Protein AF-A0A4P5TIH2-F1 (afdb_monomer)

Solvent-accessible surface area (backbone atoms only — not comparable to full-atom values): 11933 Å² total; per-residue (Å²): 134,83,75,85,77,46,71,66,58,54,45,52,51,53,51,51,51,50,52,52,52,59,71,67,47,88,75,79,70,79,48,68,66,58,55,50,50,51,54,52,42,52,53,49,52,52,52,55,53,52,51,54,60,72,66,56,81,7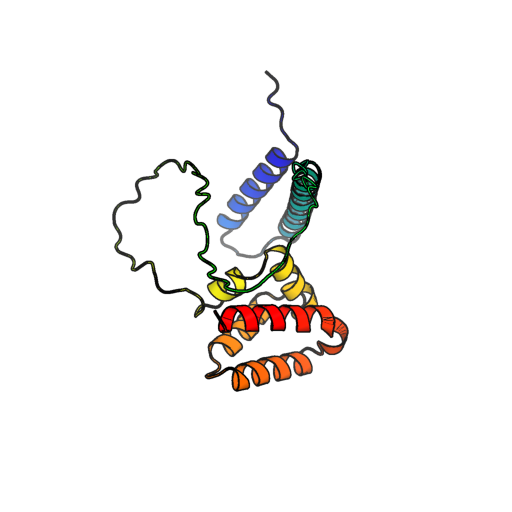3,81,78,79,79,81,78,86,75,90,78,90,82,87,84,83,89,84,89,84,87,78,84,87,78,86,85,83,79,85,74,90,70,85,86,73,93,73,83,86,72,97,65,94,84,84,71,84,53,63,86,37,53,68,41,48,59,63,70,49,58,70,71,54,49,56,47,46,26,42,72,73,41,71,60,33,58,66,60,46,43,52,55,46,40,55,42,63,72,32,93,42,75,67,51,28,48,50,49,50,52,51,49,37,61,76,64,53,32,78,85,46,43,67,63,51,53,48,53,51,52,51,52,54,53,64,76,71,109

Foldseek 3Di:
DPPPCDPLNVLVVVVVVLVVVCVPPPPNPCDVVSVVSVVVSVVVNVVVVVVVVVPDDDPPDDPDDDDDDDDDDDDDDDDDDDDDDDDDDDDDDDDDDDDDDPDDQVLLALCSVLVQDDPVLSQVCCCLLVVVDVVVSSVLSNQLSPQPDPVSSVVSLVVSCVVSVCVVVVVSSVVVVVSSVVSVVD

Mean predicted aligned error: 19.49 Å

Secondary structure (DSSP, 8-state):
------HHHHHHHHHHHHHHHHHH-TT----HHHHHHHHHHHHHHHHHHHHHHHT-----------------------PPPP-------PPP-----------S-GGGSHHHHHTTS-HHHHHHHHHHHSTT-HHHHHHHHHHHHHSSSHHHHHHHHHHHHHHTTGGGGHHHHHHHHHHHHHHHT-

pLDDT: mean 71.43, std 23.4, range [27.0, 97.94]

Structure (mmCIF, N/CA/C/O backbone):
data_AF-A0A4P5TIH2-F1
#
_entry.id   AF-A0A4P5TIH2-F1
#
loop_
_atom_site.group_PDB
_atom_site.id
_atom_site.type_symbol
_atom_site.label_atom_id
_atom_site.label_alt_id
_atom_site.label_comp_id
_atom_site.label_asym_id
_atom_site.label_entity_id
_atom_site.label_seq_id
_atom_site.pdbx_PDB_ins_code
_atom_site.Cartn_x
_atom_site.Cartn_y
_atom_site.Cartn_z
_atom_site.occupancy
_atom_site.B_iso_or_equiv
_atom_site.auth_seq_id
_atom_site.auth_comp_id
_atom_site.auth_asym_id
_atom_site.auth_atom_id
_atom_site.pdbx_PDB_model_num
ATOM 1 N N . MET A 1 1 ? -6.441 1.969 47.467 1.00 38.97 1 MET A N 1
ATOM 2 C CA . MET A 1 1 ? -5.546 2.388 46.371 1.00 38.97 1 MET A CA 1
ATOM 3 C C . MET A 1 1 ? -6.203 1.953 45.080 1.00 38.97 1 MET A C 1
ATOM 5 O O . MET A 1 1 ? -6.048 0.810 44.676 1.00 38.97 1 MET A O 1
ATOM 9 N N . GLU A 1 2 ? -7.030 2.817 44.503 1.00 45.56 2 GLU A N 1
ATOM 10 C CA . GLU A 1 2 ? -7.540 2.612 43.149 1.00 45.56 2 GLU A CA 1
ATOM 11 C C . GLU A 1 2 ? -6.409 3.028 42.213 1.00 45.56 2 GLU A C 1
ATOM 13 O O . GLU A 1 2 ? -6.036 4.197 42.162 1.00 45.56 2 GLU A O 1
ATOM 18 N N . ALA A 1 3 ? -5.758 2.057 41.573 1.00 53.81 3 ALA A N 1
ATOM 19 C CA . ALA A 1 3 ? -4.818 2.366 40.510 1.00 53.81 3 ALA A CA 1
ATOM 20 C C . ALA A 1 3 ? -5.611 3.079 39.410 1.00 53.81 3 ALA A C 1
ATOM 22 O O . ALA A 1 3 ? -6.592 2.516 38.923 1.00 53.81 3 ALA A O 1
ATOM 23 N N . ASN A 1 4 ? -5.211 4.303 39.057 1.00 51.94 4 ASN A N 1
ATOM 24 C CA . ASN A 1 4 ? -5.707 5.011 37.881 1.00 51.94 4 ASN A CA 1
ATOM 25 C C . ASN A 1 4 ? -5.466 4.119 36.657 1.00 51.94 4 ASN A C 1
ATOM 27 O O . ASN A 1 4 ? -4.381 4.118 36.079 1.00 51.94 4 ASN A O 1
ATOM 31 N N . LYS A 1 5 ? -6.457 3.300 36.298 1.00 58.53 5 LYS A N 1
ATOM 32 C CA . LYS A 1 5 ? -6.468 2.560 35.042 1.00 58.53 5 LYS A CA 1
ATOM 33 C C . LYS A 1 5 ? -6.734 3.595 33.966 1.00 58.53 5 LYS A C 1
ATOM 35 O O . LYS A 1 5 ? -7.877 3.986 33.752 1.00 58.53 5 LYS A O 1
ATOM 40 N N . THR A 1 6 ? -5.668 4.108 33.368 1.00 73.00 6 THR A N 1
ATOM 41 C CA . THR A 1 6 ? -5.803 4.997 32.221 1.00 73.00 6 THR A CA 1
ATOM 42 C C . THR A 1 6 ? -6.448 4.207 31.074 1.00 73.00 6 THR A C 1
ATOM 44 O O . THR A 1 6 ? -6.137 3.022 30.913 1.00 73.00 6 THR A O 1
ATOM 47 N N . PRO A 1 7 ? -7.343 4.820 30.279 1.00 75.31 7 PRO A N 1
ATOM 48 C CA . PRO A 1 7 ? -7.970 4.172 29.121 1.00 75.31 7 PRO A CA 1
ATOM 49 C C . PRO A 1 7 ? -6.943 3.504 28.192 1.00 75.31 7 PRO A C 1
ATOM 51 O O . PRO A 1 7 ? -7.148 2.387 27.720 1.00 75.31 7 PRO A O 1
ATOM 54 N N . LEU A 1 8 ? -5.775 4.133 28.040 1.00 72.50 8 LEU A N 1
ATOM 55 C CA . LEU A 1 8 ? -4.619 3.601 27.321 1.00 72.50 8 LEU A CA 1
ATOM 56 C C . LEU A 1 8 ? -4.134 2.247 27.868 1.00 72.50 8 LEU A C 1
ATOM 58 O O . LEU A 1 8 ? -3.914 1.306 27.107 1.00 72.50 8 LEU A O 1
ATOM 62 N N . LEU A 1 9 ? -3.995 2.118 29.190 1.00 76.75 9 LEU A N 1
ATOM 63 C CA . LEU A 1 9 ? -3.540 0.881 29.828 1.00 76.75 9 LEU A CA 1
ATOM 64 C C . LEU A 1 9 ? -4.541 -0.264 29.613 1.00 76.75 9 LEU A C 1
ATOM 66 O O . LEU A 1 9 ? -4.150 -1.423 29.476 1.00 76.75 9 LEU A O 1
ATOM 70 N N . GLU A 1 10 ? -5.835 0.043 29.572 1.00 81.50 10 GLU A N 1
ATOM 71 C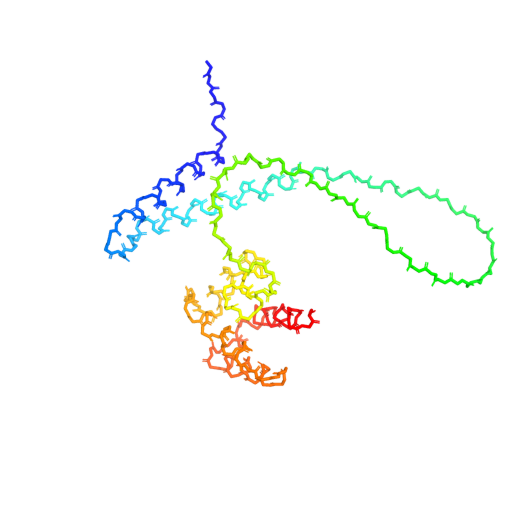 CA . GLU A 1 10 ? -6.878 -0.940 29.282 1.00 81.50 10 GLU A CA 1
ATOM 72 C C . GLU A 1 10 ? -6.819 -1.418 27.825 1.00 81.50 10 GLU A C 1
ATOM 74 O O . GLU A 1 10 ? -6.834 -2.625 27.572 1.00 81.50 10 GLU A O 1
ATOM 79 N N . VAL A 1 11 ? -6.657 -0.494 26.872 1.00 79.81 11 VAL A N 1
ATOM 80 C CA . VAL A 1 11 ? -6.489 -0.821 25.448 1.00 79.81 11 VAL A CA 1
ATOM 81 C C . VAL A 1 11 ? -5.254 -1.702 25.228 1.00 79.81 11 VAL A C 1
ATOM 83 O O . VAL A 1 11 ? -5.346 -2.733 24.558 1.00 79.81 11 VAL A O 1
ATOM 86 N N . LEU A 1 12 ? -4.121 -1.363 25.849 1.00 76.88 12 LEU A N 1
ATOM 87 C CA . LEU A 1 12 ? -2.877 -2.135 25.750 1.00 76.88 12 LEU A CA 1
ATOM 88 C C . LEU A 1 12 ? -3.011 -3.546 26.342 1.00 76.88 12 LEU A C 1
ATOM 90 O O . LEU A 1 12 ? -2.563 -4.517 25.728 1.00 76.88 12 LEU A O 1
ATOM 94 N N . ASN A 1 13 ? -3.675 -3.686 27.492 1.00 82.81 13 ASN A N 1
ATOM 95 C CA . ASN A 1 13 ? -3.926 -4.997 28.098 1.00 82.81 13 ASN A CA 1
ATOM 96 C C . ASN A 1 13 ? -4.827 -5.875 27.218 1.00 82.81 13 ASN A C 1
ATOM 98 O O . ASN A 1 13 ? -4.562 -7.067 27.047 1.00 82.81 13 ASN A O 1
ATOM 102 N N . ASN A 1 14 ? -5.861 -5.288 26.613 1.00 84.00 14 ASN A N 1
ATOM 103 C CA . ASN A 1 14 ? -6.753 -6.010 25.708 1.00 84.00 14 ASN A CA 1
ATOM 104 C C . ASN A 1 14 ? -6.023 -6.472 24.434 1.00 84.00 14 ASN A C 1
ATOM 106 O O . ASN A 1 14 ? -6.207 -7.610 23.999 1.00 84.00 14 ASN A O 1
ATOM 110 N N . LEU A 1 15 ? -5.142 -5.637 23.871 1.00 82.00 15 LEU A N 1
ATOM 111 C CA . LEU A 1 15 ? -4.293 -6.011 22.733 1.00 82.00 15 LEU A CA 1
ATOM 112 C C . LEU A 1 15 ? -3.339 -7.161 23.079 1.00 82.00 15 LEU A C 1
ATOM 114 O O . LEU A 1 15 ? -3.201 -8.104 22.297 1.00 82.00 15 LEU A O 1
ATOM 118 N N . ALA A 1 16 ? -2.723 -7.121 24.262 1.00 76.38 16 ALA A N 1
ATOM 119 C CA . ALA A 1 16 ? -1.834 -8.180 24.732 1.00 76.38 16 ALA A CA 1
ATOM 120 C C . ALA A 1 16 ? -2.569 -9.523 24.902 1.00 76.38 16 ALA A C 1
ATOM 122 O O . ALA A 1 16 ? -2.038 -10.568 24.516 1.00 76.38 16 ALA A O 1
ATOM 123 N N . SER A 1 17 ? -3.807 -9.497 25.411 1.00 81.19 17 SER A N 1
ATOM 124 C CA . SER A 1 17 ? -4.652 -10.694 25.528 1.00 81.19 17 SER A CA 1
ATOM 125 C C . SER A 1 17 ? -4.955 -11.302 24.159 1.00 81.19 17 SER A C 1
ATOM 127 O O . SER A 1 17 ? -4.727 -12.492 23.944 1.00 81.19 17 SER A O 1
ATOM 129 N N . ILE A 1 18 ? -5.385 -10.477 23.197 1.00 78.38 18 ILE A N 1
ATOM 130 C CA . ILE A 1 18 ? -5.683 -10.930 21.830 1.00 78.38 18 ILE A CA 1
ATOM 131 C C . ILE A 1 18 ? -4.429 -11.504 21.162 1.00 78.38 18 ILE A C 1
ATOM 133 O O . ILE A 1 18 ? -4.505 -12.547 20.518 1.00 78.38 18 ILE A O 1
ATOM 137 N N . HIS A 1 19 ? -3.264 -10.874 21.340 1.00 73.38 19 HIS A N 1
ATOM 138 C CA . HIS A 1 19 ? -2.002 -11.388 20.807 1.00 73.38 19 HIS A CA 1
ATOM 139 C C . HIS A 1 19 ? -1.673 -12.782 21.362 1.00 73.38 19 HIS A C 1
ATOM 141 O O . HIS A 1 19 ? -1.263 -13.670 20.610 1.00 73.38 19 HIS A O 1
ATOM 147 N N . HIS A 1 20 ? -1.886 -13.010 22.661 1.00 74.62 20 HIS A N 1
ATOM 148 C CA . HIS A 1 20 ? -1.655 -14.323 23.256 1.00 74.62 20 HIS A CA 1
ATOM 149 C C . HIS A 1 20 ? -2.648 -15.376 22.739 1.00 74.62 20 HIS A C 1
ATOM 151 O O . HIS A 1 20 ? -2.243 -16.504 22.449 1.00 74.62 20 HIS A O 1
ATOM 157 N N . GLU A 1 21 ? -3.920 -15.012 22.583 1.00 74.19 21 GLU A N 1
ATOM 158 C CA . GLU A 1 21 ? -4.948 -15.893 22.022 1.00 74.19 21 GLU A CA 1
ATOM 159 C C . GLU A 1 21 ? -4.646 -16.273 20.566 1.00 74.19 21 GLU A C 1
ATOM 161 O O . GLU A 1 21 ? -4.719 -17.445 20.211 1.00 74.19 21 GLU A O 1
ATOM 166 N N . VAL A 1 22 ? -4.252 -15.307 19.732 1.00 70.44 22 VAL A N 1
ATOM 167 C CA . VAL A 1 22 ? -3.866 -15.548 18.330 1.00 70.44 22 VAL A CA 1
ATOM 168 C C . VAL A 1 22 ? -2.612 -16.419 18.240 1.00 70.44 22 VAL A C 1
ATOM 170 O O . VAL A 1 22 ? -2.527 -17.280 17.370 1.00 70.44 22 VAL A O 1
ATOM 173 N N . ARG A 1 23 ? -1.649 -16.246 19.154 1.00 67.62 23 ARG A N 1
ATOM 174 C CA . ARG A 1 23 ? -0.433 -17.073 19.208 1.00 67.62 23 ARG A CA 1
ATOM 175 C C . ARG A 1 23 ? -0.715 -18.530 19.596 1.00 67.62 23 ARG A C 1
ATOM 177 O O . ARG A 1 23 ? 0.037 -19.410 19.183 1.00 67.62 23 ARG A O 1
ATOM 184 N N . ASN A 1 24 ? -1.752 -18.784 20.396 1.00 68.88 24 ASN A N 1
ATOM 185 C CA . ASN A 1 24 ? -2.104 -20.130 20.861 1.00 68.88 24 ASN A CA 1
ATOM 186 C C . ASN A 1 24 ? -3.055 -20.885 19.918 1.00 68.88 24 ASN A C 1
ATOM 188 O O . ASN A 1 24 ? -3.060 -22.117 19.941 1.00 68.88 24 ASN A O 1
ATOM 192 N N . ASP A 1 25 ? -3.830 -20.189 19.083 1.00 66.94 25 ASP A N 1
ATOM 193 C CA . ASP A 1 25 ? -4.710 -20.823 18.098 1.00 66.94 25 ASP A CA 1
ATOM 194 C C . ASP A 1 25 ? -3.894 -21.365 16.908 1.00 66.94 25 ASP A C 1
ATOM 196 O O . ASP A 1 25 ? -3.585 -20.670 15.941 1.00 66.94 25 ASP A O 1
ATOM 200 N N . GLN A 1 26 ? -3.558 -22.658 16.964 1.00 55.06 26 GLN A N 1
ATOM 201 C CA . GLN A 1 26 ? -2.770 -23.380 15.948 1.00 55.06 26 GLN A CA 1
ATOM 202 C C . GLN A 1 26 ? -3.442 -23.489 14.562 1.00 55.06 26 GLN A C 1
ATOM 204 O O . GLN A 1 26 ? -2.851 -24.043 13.638 1.00 55.06 26 GLN A O 1
ATOM 209 N N . THR A 1 27 ? -4.669 -22.991 14.394 1.00 56.66 27 THR A N 1
ATOM 210 C CA . THR A 1 27 ? -5.477 -23.146 13.173 1.00 56.66 27 THR A CA 1
ATOM 211 C C . THR A 1 27 ? -5.487 -21.925 12.249 1.00 56.66 27 THR A C 1
ATOM 213 O O . THR A 1 27 ? -6.099 -22.008 11.190 1.00 56.66 27 THR A O 1
ATOM 216 N N . GLN A 1 28 ? -4.795 -20.826 12.590 1.00 55.97 28 GLN A N 1
ATOM 217 C CA . GLN A 1 28 ? -4.587 -19.628 11.745 1.00 55.97 28 GLN A CA 1
ATOM 218 C C . GLN A 1 28 ? -5.833 -19.034 11.046 1.00 55.97 28 GLN A C 1
ATOM 220 O O . GLN A 1 28 ? -5.702 -18.187 10.163 1.00 55.97 28 GLN A O 1
ATOM 225 N N . LEU A 1 29 ? -7.054 -19.393 11.447 1.00 57.28 29 LEU A N 1
ATOM 226 C CA . LEU A 1 29 ? -8.246 -18.676 11.016 1.00 57.28 29 LEU A CA 1
ATOM 227 C C . LEU A 1 29 ? -8.469 -17.541 12.016 1.00 57.28 29 LEU A C 1
ATOM 229 O O . LEU A 1 29 ? -9.010 -17.756 13.099 1.00 57.28 29 LEU A O 1
ATOM 233 N N . LEU A 1 30 ? -7.992 -16.340 11.682 1.00 61.09 30 LEU A N 1
ATOM 234 C CA . LEU A 1 30 ? -8.318 -15.128 12.434 1.00 61.09 30 LEU A CA 1
ATOM 235 C C . LEU A 1 30 ? -9.843 -14.974 12.462 1.00 61.09 30 LEU A C 1
ATOM 237 O O . LEU A 1 30 ? -10.459 -14.642 11.450 1.00 61.09 30 LEU A O 1
ATOM 241 N N . ASP A 1 31 ? -10.439 -15.248 13.622 1.00 74.75 31 ASP A N 1
ATOM 242 C CA . ASP A 1 31 ? -11.866 -15.064 13.861 1.00 74.75 31 ASP A CA 1
ATOM 243 C C . ASP A 1 31 ? -12.245 -13.603 13.561 1.00 74.75 31 ASP A C 1
ATOM 245 O O . ASP A 1 31 ? -11.563 -12.665 13.995 1.00 74.75 31 ASP A O 1
ATOM 249 N N . ILE A 1 32 ? -13.317 -13.404 12.793 1.00 70.56 32 ILE A N 1
ATOM 250 C CA . ILE A 1 32 ? -13.795 -12.082 12.374 1.00 70.56 32 ILE A CA 1
ATOM 251 C C . ILE A 1 32 ? -14.070 -11.178 13.582 1.00 70.56 32 ILE A C 1
ATOM 253 O O . ILE A 1 32 ? -13.845 -9.968 13.511 1.00 70.56 32 ILE A O 1
ATOM 257 N N . ASP A 1 33 ? -14.442 -11.775 14.714 1.00 73.12 33 ASP A N 1
ATOM 258 C CA . ASP A 1 33 ? -14.660 -11.079 15.977 1.00 73.12 33 ASP A CA 1
ATOM 259 C C . ASP A 1 33 ? -13.346 -10.594 16.604 1.00 73.12 33 ASP A C 1
ATOM 261 O O . ASP A 1 33 ? -13.264 -9.461 17.090 1.00 73.12 33 ASP A O 1
ATOM 265 N N . LYS A 1 34 ? -12.278 -11.403 16.541 1.00 76.19 34 LYS A N 1
ATOM 266 C CA . LYS A 1 34 ? -10.934 -11.003 16.996 1.00 76.19 34 LYS A CA 1
ATOM 267 C C . LYS A 1 34 ? -10.381 -9.883 16.120 1.00 76.19 34 LYS A C 1
ATOM 269 O O . LYS A 1 34 ? -9.846 -8.904 16.642 1.00 76.19 34 LYS A O 1
ATOM 274 N N . LEU A 1 35 ? -10.576 -9.976 14.803 1.00 74.88 35 LEU A N 1
ATOM 275 C CA . LEU A 1 35 ? -10.201 -8.916 13.867 1.00 74.88 35 LEU A CA 1
ATOM 276 C C . LEU A 1 35 ? -10.995 -7.624 14.122 1.00 74.88 35 LEU A C 1
ATOM 278 O O . LEU A 1 35 ? -10.424 -6.534 14.086 1.00 74.88 35 LEU A O 1
ATOM 282 N N . GLY A 1 36 ? -12.293 -7.732 14.415 1.00 73.25 36 GLY A N 1
ATOM 283 C CA . GLY A 1 36 ? -13.138 -6.599 14.792 1.00 73.25 36 GLY A CA 1
ATOM 284 C C . GLY A 1 36 ? -12.651 -5.906 16.067 1.00 73.25 36 GLY A C 1
ATOM 285 O O . GLY A 1 36 ? -12.505 -4.683 16.087 1.00 73.25 36 GLY A O 1
ATOM 286 N N . ARG A 1 37 ? -12.316 -6.682 17.105 1.00 81.00 37 ARG A N 1
ATOM 287 C CA . ARG A 1 37 ? -11.757 -6.158 18.362 1.00 81.00 37 ARG A CA 1
ATOM 288 C C . ARG A 1 37 ? -10.404 -5.485 18.161 1.00 81.00 37 ARG A C 1
ATOM 290 O O . ARG A 1 37 ? -10.197 -4.393 18.681 1.00 81.00 37 ARG A O 1
ATOM 297 N N . LEU A 1 38 ? -9.514 -6.087 17.372 1.00 83.75 38 LEU A N 1
ATOM 298 C CA . LEU A 1 38 ? -8.205 -5.510 17.063 1.00 83.75 38 LEU A CA 1
ATOM 299 C C . LEU A 1 38 ? -8.345 -4.147 16.370 1.00 83.75 38 LEU A C 1
ATOM 301 O O . LEU A 1 38 ? -7.679 -3.190 16.755 1.00 83.75 38 LEU A O 1
ATOM 305 N N . LYS A 1 39 ? -9.249 -4.040 15.388 1.00 78.31 39 LYS A N 1
ATOM 306 C CA . LYS A 1 39 ? -9.523 -2.780 14.680 1.00 78.31 39 LYS A CA 1
ATOM 307 C C . LYS A 1 39 ? -10.059 -1.695 15.613 1.00 78.31 39 LYS A C 1
ATOM 309 O O . LYS A 1 39 ? -9.616 -0.554 15.520 1.00 78.31 39 LYS A O 1
ATOM 314 N N . LEU A 1 40 ? -10.980 -2.045 16.511 1.00 83.56 40 LEU A N 1
ATOM 315 C CA . LEU A 1 40 ? -11.535 -1.104 17.485 1.00 83.56 40 LEU A CA 1
AT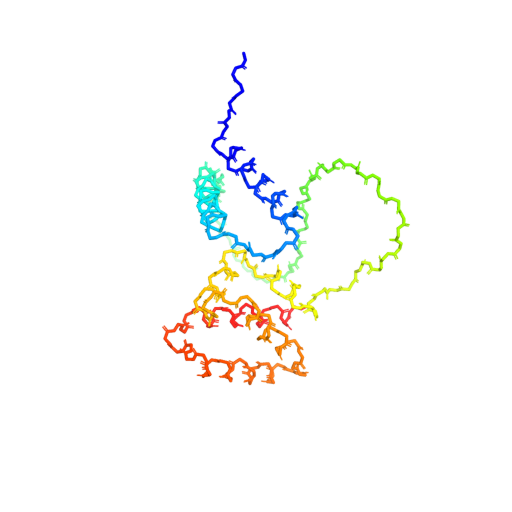OM 316 C C . LEU A 1 40 ? -10.455 -0.588 18.445 1.00 83.56 40 LEU A C 1
ATOM 318 O O . LEU A 1 40 ? -10.322 0.619 18.624 1.00 83.56 40 LEU A O 1
ATOM 322 N N . LEU A 1 41 ? -9.659 -1.494 19.013 1.00 86.12 41 LEU A N 1
ATOM 323 C CA . LEU A 1 41 ? -8.594 -1.149 19.956 1.00 86.12 41 LEU A CA 1
ATOM 324 C C . LEU A 1 41 ? -7.488 -0.319 19.292 1.00 86.12 41 LEU A C 1
ATOM 326 O O . LEU A 1 41 ? -7.000 0.634 19.889 1.00 86.12 41 LEU A O 1
ATOM 330 N N . ALA A 1 42 ? -7.126 -0.627 18.044 1.00 77.50 42 ALA A N 1
ATOM 331 C CA . ALA A 1 42 ? -6.162 0.166 17.285 1.00 77.50 42 ALA A CA 1
ATOM 332 C C . ALA A 1 42 ? -6.672 1.592 17.010 1.00 77.50 42 ALA A C 1
ATOM 334 O O . ALA A 1 42 ? -5.911 2.548 17.141 1.00 77.50 42 ALA A O 1
ATOM 335 N N . ALA A 1 43 ? -7.958 1.749 16.677 1.00 75.88 43 ALA A N 1
ATOM 336 C CA . ALA A 1 43 ? -8.568 3.067 16.508 1.00 75.88 43 ALA A CA 1
ATOM 337 C C . ALA A 1 43 ? -8.592 3.861 17.825 1.00 75.88 43 ALA A C 1
ATOM 339 O O . ALA A 1 43 ? -8.314 5.056 17.824 1.00 75.88 43 ALA A O 1
ATOM 340 N N . GLN A 1 44 ? -8.877 3.200 18.951 1.00 80.06 44 GLN A N 1
ATOM 341 C CA . GLN A 1 44 ? -8.827 3.822 20.277 1.00 80.06 44 GLN A CA 1
ATOM 342 C C . GLN A 1 44 ? -7.412 4.271 20.641 1.00 80.06 44 GLN A C 1
ATOM 344 O O . GLN A 1 44 ? -7.230 5.413 21.045 1.00 80.06 44 GLN A O 1
ATOM 349 N N . LEU A 1 45 ? -6.408 3.416 20.427 1.00 79.62 45 LEU A N 1
ATOM 350 C CA . LEU A 1 45 ? -5.005 3.760 20.657 1.00 79.62 45 LEU A CA 1
ATOM 351 C C . LEU A 1 45 ? -4.574 4.971 19.821 1.00 79.62 45 LEU A C 1
ATOM 353 O O . LEU A 1 45 ? -3.921 5.868 20.342 1.00 79.62 45 LEU A O 1
ATOM 357 N N . TYR A 1 46 ? -4.962 5.007 18.542 1.00 76.69 46 TYR A N 1
ATOM 358 C CA . TYR A 1 46 ? -4.675 6.136 17.660 1.00 76.69 46 TYR A CA 1
ATOM 359 C C . TYR A 1 46 ? -5.245 7.444 18.221 1.00 76.69 46 TYR A C 1
ATOM 361 O O . TYR A 1 46 ? -4.525 8.430 18.292 1.00 76.69 46 TYR A O 1
ATOM 369 N N . MET A 1 47 ? -6.507 7.445 18.661 1.00 79.12 47 MET A N 1
ATOM 370 C CA . MET A 1 47 ? -7.143 8.647 19.210 1.00 79.12 47 MET A CA 1
ATOM 371 C C . MET A 1 47 ? -6.496 9.110 20.519 1.00 79.12 47 MET A C 1
ATOM 373 O O . MET A 1 47 ? -6.285 10.304 20.688 1.00 79.12 47 MET A O 1
ATOM 377 N N . GLU A 1 48 ? -6.161 8.193 21.430 1.00 73.81 48 GLU A N 1
ATOM 378 C CA . GLU A 1 48 ? -5.534 8.554 22.710 1.00 73.81 48 GLU A CA 1
ATOM 379 C C . GLU A 1 48 ? -4.125 9.138 22.512 1.00 73.81 48 GLU A C 1
ATOM 381 O O . GLU A 1 48 ? -3.794 10.154 23.116 1.00 73.81 48 GLU A O 1
ATOM 386 N N . VAL A 1 49 ? -3.320 8.560 21.612 1.00 68.06 49 VAL A N 1
ATOM 387 C CA . VAL A 1 49 ? -1.974 9.078 21.300 1.00 68.06 49 VAL A CA 1
ATOM 388 C C . VAL A 1 49 ? -2.042 10.418 20.558 1.00 68.06 49 V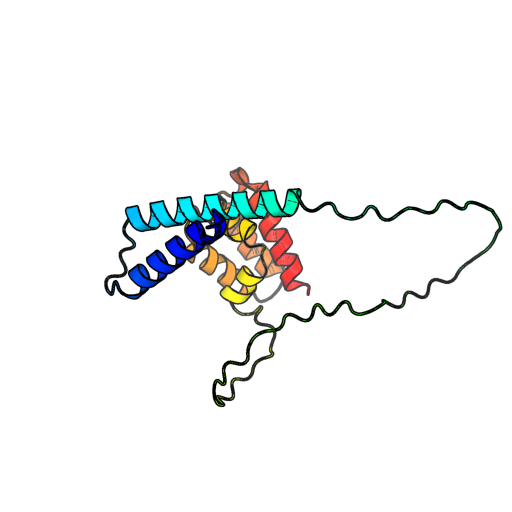AL A C 1
ATOM 390 O O . VAL A 1 49 ? -1.244 11.309 20.834 1.00 68.06 49 VAL A O 1
ATOM 393 N N . ASP A 1 50 ? -2.992 10.589 19.636 1.00 61.03 50 ASP A N 1
ATOM 394 C CA . ASP A 1 50 ? -3.179 11.847 18.897 1.00 61.03 50 ASP A CA 1
ATOM 395 C C . ASP A 1 50 ? -3.642 12.982 19.833 1.00 61.03 50 ASP A C 1
ATOM 397 O O . ASP A 1 50 ? -3.147 14.104 19.752 1.00 61.03 50 ASP A O 1
ATOM 401 N N . ILE A 1 51 ? -4.516 12.684 20.804 1.00 60.44 51 ILE A N 1
ATOM 402 C CA . ILE A 1 51 ? -4.921 13.641 21.848 1.00 60.44 51 ILE A CA 1
ATOM 403 C C . ILE A 1 51 ? -3.746 13.990 22.771 1.00 60.44 51 ILE A C 1
ATOM 405 O O . ILE A 1 51 ? -3.581 15.160 23.124 1.00 60.44 51 ILE A O 1
ATOM 409 N N . GLU A 1 52 ? -2.919 13.015 23.156 1.00 58.62 52 GLU A N 1
ATOM 410 C CA . GLU A 1 52 ? -1.751 13.245 24.015 1.00 58.62 52 GLU A CA 1
ATOM 411 C C . GLU A 1 52 ? -0.703 14.126 23.317 1.00 58.62 52 GLU A C 1
ATOM 413 O O . GLU A 1 52 ? -0.208 15.076 23.921 1.00 58.62 52 GLU A O 1
ATOM 418 N N . LEU A 1 53 ? -0.453 13.905 22.021 1.00 58.78 53 LEU A N 1
ATOM 419 C CA . LEU A 1 53 ? 0.429 14.743 21.200 1.00 58.78 53 LEU A CA 1
ATOM 420 C C . LEU A 1 53 ? -0.106 16.170 21.007 1.00 58.78 53 LEU A C 1
ATOM 422 O O . LEU A 1 53 ? 0.669 17.121 21.058 1.00 58.78 53 LEU A O 1
ATOM 426 N N . LEU A 1 54 ? -1.420 16.339 20.822 1.00 55.56 54 LEU A N 1
ATOM 427 C CA . LEU A 1 54 ? -2.059 17.660 20.726 1.00 55.56 54 LEU A CA 1
ATOM 428 C C . LEU A 1 54 ? -2.110 18.407 22.067 1.00 55.56 54 LEU A C 1
ATOM 430 O O . LEU A 1 54 ? -2.267 19.626 22.082 1.00 55.56 54 LEU A O 1
ATOM 434 N N . SER A 1 55 ? -1.988 17.688 23.184 1.00 56.59 55 SER A N 1
ATOM 435 C CA . SER A 1 55 ? -1.970 18.255 24.538 1.00 56.59 55 SER A CA 1
ATOM 436 C C . SER A 1 55 ? -0.564 18.654 25.000 1.00 56.59 55 SER A C 1
ATOM 438 O O . SER A 1 55 ? -0.413 19.236 26.075 1.00 56.59 55 SER A O 1
ATOM 440 N N . MET A 1 56 ? 0.470 18.359 24.205 1.00 53.84 56 MET A N 1
ATOM 441 C CA . MET A 1 56 ? 1.818 18.860 24.442 1.00 53.84 56 MET A CA 1
ATOM 442 C C . MET A 1 56 ? 1.906 20.318 23.974 1.00 53.84 56 MET A C 1
ATOM 444 O O . MET A 1 56 ? 1.966 20.602 22.779 1.00 53.84 56 MET A O 1
ATOM 448 N N . GLU A 1 57 ? 1.950 21.257 24.920 1.00 53.22 57 GLU A N 1
ATOM 449 C CA . GLU A 1 57 ? 2.398 22.622 24.639 1.00 53.22 57 GLU A CA 1
ATOM 450 C C . GLU A 1 57 ? 3.894 22.576 24.296 1.00 53.22 57 GLU A C 1
ATOM 452 O O . GLU A 1 57 ? 4.750 22.382 25.162 1.00 53.22 57 GLU A O 1
ATOM 457 N N . PHE A 1 58 ? 4.220 22.720 23.010 1.00 55.84 58 PHE A N 1
ATOM 458 C CA . PHE A 1 58 ? 5.591 22.992 22.593 1.00 55.84 58 PHE A CA 1
ATOM 459 C C . PHE A 1 58 ? 5.976 24.386 23.107 1.00 55.84 58 PHE A C 1
ATOM 461 O O . PHE A 1 58 ? 5.241 25.338 22.834 1.00 55.84 58 PHE A O 1
ATOM 468 N N . PRO A 1 59 ? 7.095 24.549 23.836 1.00 47.53 59 PRO A N 1
ATOM 469 C CA . PRO A 1 59 ? 7.539 25.875 24.234 1.00 47.53 59 PRO A CA 1
ATOM 470 C C . PRO A 1 59 ? 7.824 26.706 22.977 1.00 47.53 59 PRO A C 1
ATOM 472 O O . PRO A 1 59 ? 8.668 26.333 22.161 1.00 47.53 59 PRO A O 1
ATOM 475 N N . GLU A 1 60 ? 7.103 27.819 22.817 1.00 44.34 60 GLU A N 1
ATOM 476 C CA . GLU A 1 60 ? 7.380 28.818 21.785 1.00 44.34 60 GLU A CA 1
ATOM 477 C C . GLU A 1 60 ? 8.821 29.306 21.965 1.00 44.34 60 GLU A C 1
ATOM 479 O O . GLU A 1 60 ? 9.178 29.893 22.992 1.00 44.34 60 GLU A O 1
ATOM 484 N N . LEU A 1 61 ? 9.674 29.037 20.976 1.00 47.88 61 LEU A N 1
ATOM 485 C CA . LEU A 1 61 ? 10.982 29.668 20.908 1.00 47.88 61 LEU A CA 1
ATOM 486 C C . LEU A 1 61 ? 10.744 31.169 20.733 1.00 47.88 61 LEU A C 1
ATOM 488 O O . LEU A 1 61 ? 10.265 31.606 19.691 1.00 47.88 61 LEU A O 1
ATOM 492 N N . GLN A 1 62 ? 11.048 31.943 21.776 1.00 39.59 62 GLN A N 1
ATOM 493 C CA . GLN A 1 62 ? 11.092 33.399 21.713 1.00 39.59 62 GLN A CA 1
ATOM 494 C C . GLN A 1 62 ? 12.040 33.820 20.587 1.00 39.59 62 GLN A C 1
ATOM 496 O O . GLN A 1 62 ? 13.260 33.720 20.720 1.00 39.59 62 GLN A O 1
ATOM 501 N N . GLU A 1 63 ? 11.474 34.319 19.491 1.00 42.34 63 GLU A N 1
ATOM 502 C CA . GLU A 1 63 ? 12.200 35.143 18.536 1.00 42.34 63 GLU A CA 1
ATOM 503 C C . GLU A 1 63 ? 12.575 36.442 19.257 1.00 42.34 63 GLU A C 1
ATOM 505 O O . GLU A 1 63 ? 11.742 37.312 19.511 1.00 42.34 63 GLU A O 1
ATOM 510 N N . THR A 1 64 ? 13.831 36.552 19.688 1.00 34.50 64 THR A N 1
ATOM 511 C CA . THR A 1 64 ? 14.361 37.821 20.180 1.00 34.50 64 THR A CA 1
ATOM 512 C C . THR A 1 64 ? 14.689 38.696 18.981 1.00 34.50 64 THR A C 1
ATOM 514 O O . THR A 1 64 ? 15.746 38.549 18.364 1.00 34.50 64 THR A O 1
ATOM 517 N N . ASP A 1 65 ? 13.781 39.617 18.677 1.00 39.97 65 ASP A N 1
ATOM 518 C CA . ASP A 1 65 ? 14.041 40.772 17.828 1.00 39.97 65 ASP A CA 1
ATOM 519 C C . ASP A 1 65 ? 15.258 41.555 18.341 1.00 39.97 65 ASP A C 1
ATOM 521 O O . ASP A 1 65 ? 15.308 42.014 19.487 1.00 39.97 65 ASP A O 1
ATOM 525 N N . SER A 1 66 ? 16.237 41.767 17.466 1.00 35.06 66 SER A N 1
ATOM 526 C CA . SER A 1 66 ? 17.158 42.901 17.548 1.00 35.06 66 SER A CA 1
ATOM 527 C C . SER A 1 66 ? 17.682 43.227 16.155 1.00 35.06 66 SER A C 1
ATOM 529 O O . SER A 1 66 ? 18.712 42.729 15.707 1.00 35.06 66 SER A O 1
ATOM 531 N N . GLU A 1 67 ? 16.955 44.104 15.468 1.00 39.00 67 GLU A N 1
ATOM 532 C CA . GLU A 1 67 ? 17.503 44.904 14.379 1.00 39.00 67 GLU A CA 1
ATOM 533 C C . GLU A 1 67 ? 18.555 45.874 14.941 1.00 39.00 67 GLU A C 1
ATOM 535 O O . GLU A 1 67 ? 18.268 46.594 15.896 1.00 39.00 67 GLU A O 1
ATOM 540 N N . THR A 1 68 ? 19.750 45.939 14.339 1.00 29.69 68 THR A N 1
ATOM 541 C CA . THR A 1 68 ? 20.404 47.191 13.885 1.00 29.69 68 THR A CA 1
ATOM 542 C C . THR A 1 68 ? 21.677 46.876 13.075 1.00 29.69 68 THR A C 1
ATOM 544 O O . THR A 1 68 ? 22.719 46.539 13.623 1.00 29.69 68 THR A O 1
ATOM 547 N N . SER A 1 69 ? 21.558 47.038 11.753 1.00 32.78 69 SER A N 1
ATOM 548 C CA . SER A 1 69 ? 22.467 47.731 10.817 1.00 32.78 69 SER A CA 1
ATOM 549 C C . SER A 1 69 ? 23.999 47.660 11.012 1.00 32.78 69 SER A C 1
ATOM 551 O O . SER A 1 69 ? 24.556 48.352 11.861 1.00 32.78 69 SER A O 1
ATOM 553 N N . SER A 1 70 ? 24.715 46.971 10.112 1.00 32.31 70 SER A N 1
ATOM 554 C CA . SER A 1 70 ? 25.565 47.605 9.074 1.00 32.31 70 SER A CA 1
ATOM 555 C C . SER A 1 70 ? 26.396 46.584 8.269 1.00 32.31 70 SER A C 1
ATOM 557 O O . SER A 1 70 ? 27.093 45.742 8.816 1.00 32.31 70 SER A O 1
ATOM 559 N N . ASP A 1 71 ? 26.245 46.702 6.950 1.00 30.39 71 ASP A N 1
ATOM 560 C CA . ASP A 1 71 ? 27.110 46.363 5.811 1.00 30.39 71 ASP A CA 1
ATOM 561 C C . ASP A 1 71 ? 28.185 45.247 5.831 1.00 30.39 71 ASP A C 1
ATOM 563 O O . ASP A 1 71 ? 29.164 45.278 6.568 1.00 30.39 71 ASP A O 1
ATOM 567 N N . SER A 1 72 ? 28.096 44.461 4.745 1.00 29.11 72 SER A N 1
ATOM 568 C CA . SER A 1 72 ? 29.176 43.861 3.936 1.00 29.11 72 SER A CA 1
ATOM 569 C C . SER A 1 72 ? 29.716 42.450 4.251 1.00 29.11 72 SER A C 1
ATOM 571 O O . SER A 1 72 ? 30.614 42.249 5.053 1.00 29.11 72 SER A O 1
ATOM 573 N N . GLN A 1 73 ? 29.231 41.526 3.406 1.00 35.88 73 GLN A N 1
ATOM 574 C CA . GLN A 1 73 ? 29.936 40.475 2.647 1.00 35.88 73 GLN A CA 1
ATOM 575 C C . GLN A 1 73 ? 30.572 39.243 3.340 1.00 35.88 73 GLN A C 1
ATOM 577 O O . GLN A 1 73 ? 31.657 39.312 3.894 1.00 35.88 73 GLN A O 1
ATOM 582 N N . ILE A 1 74 ? 29.915 38.097 3.071 1.00 35.28 74 ILE A N 1
ATOM 583 C CA . ILE A 1 74 ? 30.431 36.788 2.595 1.00 35.28 74 ILE A CA 1
ATOM 584 C C . ILE A 1 74 ? 31.509 36.093 3.452 1.00 35.28 74 ILE A C 1
ATOM 586 O O . ILE A 1 74 ? 32.681 36.423 3.350 1.00 35.28 74 ILE A O 1
ATOM 590 N N . ASP A 1 75 ? 31.131 35.031 4.172 1.00 27.00 75 ASP A N 1
ATOM 591 C CA . ASP A 1 75 ? 31.400 33.639 3.755 1.00 27.00 75 ASP A CA 1
ATOM 592 C C . ASP A 1 75 ? 30.612 32.659 4.644 1.00 27.00 75 ASP A C 1
ATOM 594 O O . ASP A 1 75 ? 30.488 32.853 5.853 1.00 27.00 75 ASP A O 1
ATOM 598 N N . THR A 1 76 ? 30.009 31.637 4.038 1.00 31.62 76 THR A N 1
ATOM 599 C CA . THR A 1 76 ? 29.165 30.643 4.718 1.00 31.62 76 THR A CA 1
ATOM 600 C C . THR A 1 76 ? 29.945 29.342 4.873 1.00 31.62 76 THR A C 1
ATOM 602 O O . THR A 1 76 ? 29.991 28.537 3.947 1.00 31.62 76 THR A O 1
ATOM 605 N N . GLU A 1 77 ? 30.513 29.112 6.057 1.00 31.41 77 GLU A N 1
ATOM 606 C CA . GLU A 1 77 ? 30.863 27.768 6.525 1.00 31.41 77 GLU A CA 1
ATOM 607 C C . GLU A 1 77 ? 29.720 27.255 7.413 1.00 31.41 77 GLU A C 1
ATOM 609 O O . GLU A 1 77 ? 29.412 27.828 8.457 1.00 31.41 77 GLU A O 1
ATOM 614 N N . ILE A 1 78 ? 29.047 26.196 6.959 1.00 38.88 78 ILE A N 1
ATOM 615 C CA . ILE A 1 78 ? 28.066 25.441 7.743 1.00 38.88 78 ILE A CA 1
ATOM 616 C C . ILE A 1 78 ? 28.808 24.240 8.327 1.00 38.88 78 ILE A C 1
ATOM 618 O O . ILE A 1 78 ? 29.123 23.306 7.591 1.00 38.88 78 ILE A O 1
ATOM 622 N N . GLU A 1 79 ? 29.044 24.246 9.639 1.00 31.50 79 GLU A N 1
ATOM 623 C CA . GLU A 1 79 ? 29.252 23.013 10.402 1.00 31.50 79 GLU A CA 1
ATOM 624 C C . GLU A 1 79 ? 27.952 22.623 11.132 1.00 31.50 79 GLU A C 1
ATOM 626 O O . GLU A 1 79 ? 27.290 23.487 11.718 1.00 31.50 79 GLU A O 1
ATOM 631 N N . PRO A 1 80 ? 27.554 21.338 11.099 1.00 38.47 80 PRO A N 1
ATOM 632 C CA . PRO A 1 80 ? 26.353 20.848 11.765 1.00 38.47 80 PRO A CA 1
ATOM 633 C C . PRO A 1 80 ? 26.613 20.592 13.257 1.00 38.47 80 PRO A C 1
ATOM 635 O O . PRO A 1 80 ? 27.511 19.837 13.622 1.00 38.47 80 PRO A O 1
ATOM 638 N N . ALA A 1 81 ? 25.794 21.184 14.129 1.00 34.38 81 ALA A N 1
ATOM 639 C CA . ALA A 1 81 ? 25.813 20.885 15.557 1.00 34.38 81 ALA A CA 1
ATOM 640 C C . ALA A 1 81 ? 25.083 19.562 15.845 1.00 34.38 81 ALA A C 1
ATOM 642 O O . ALA A 1 81 ? 23.895 19.404 15.560 1.00 34.38 81 ALA A O 1
ATOM 643 N N . SER A 1 82 ? 25.845 18.627 16.402 1.00 38.62 82 SER A N 1
ATOM 644 C CA . SER A 1 82 ? 25.453 17.299 16.858 1.00 38.62 82 SER A CA 1
ATOM 645 C C . SER A 1 82 ? 24.531 17.285 18.086 1.00 38.62 82 SER A C 1
ATOM 647 O O . SER A 1 82 ? 24.508 18.216 18.886 1.00 38.62 82 SER A O 1
ATOM 649 N N . ASP A 1 83 ? 23.901 16.116 18.251 1.00 38.66 83 ASP A N 1
ATOM 650 C CA . ASP A 1 83 ? 23.585 15.415 19.504 1.00 38.66 83 ASP A CA 1
ATOM 651 C C . ASP A 1 83 ? 22.581 16.017 20.498 1.00 38.66 83 ASP A C 1
ATOM 653 O O . ASP A 1 83 ? 22.920 16.725 21.444 1.00 38.66 83 ASP A O 1
ATOM 657 N N . LEU A 1 84 ? 21.346 15.512 20.409 1.00 36.94 84 LEU A N 1
ATOM 658 C CA . LEU A 1 84 ? 20.510 15.248 21.581 1.00 36.94 84 LEU A CA 1
ATOM 659 C C . LEU A 1 84 ? 20.246 13.740 21.663 1.00 36.94 84 LEU A C 1
ATOM 661 O O . LEU A 1 84 ? 19.291 13.213 21.094 1.00 36.94 84 LEU A O 1
ATOM 665 N N . VAL A 1 85 ? 21.139 13.049 22.370 1.00 38.00 85 VAL A N 1
ATOM 666 C CA . VAL A 1 85 ? 20.971 11.659 22.802 1.00 38.00 85 VAL A CA 1
ATOM 667 C C . VAL A 1 85 ? 19.905 11.641 23.899 1.00 38.00 85 VAL A C 1
ATOM 669 O O . VAL A 1 85 ? 20.145 12.101 25.013 1.00 38.00 85 VAL A O 1
ATOM 672 N N . ILE A 1 86 ? 18.713 11.133 23.585 1.00 37.78 86 ILE A N 1
ATOM 673 C CA . ILE A 1 86 ? 17.710 10.792 24.597 1.00 37.78 86 ILE A CA 1
ATOM 674 C C . ILE A 1 86 ? 18.054 9.394 25.114 1.00 37.78 86 ILE A C 1
ATOM 676 O O . ILE A 1 86 ? 17.911 8.400 24.405 1.00 37.78 86 ILE A O 1
ATOM 680 N N . ASP A 1 87 ? 18.544 9.354 26.350 1.00 35.22 87 ASP A N 1
ATOM 681 C CA . ASP A 1 87 ? 18.891 8.152 27.104 1.00 35.22 87 ASP A CA 1
ATOM 682 C C . ASP A 1 87 ? 17.613 7.388 27.493 1.00 35.22 87 ASP A C 1
ATOM 684 O O . ASP A 1 87 ? 16.945 7.694 28.485 1.00 35.22 87 ASP A O 1
ATOM 688 N N . LEU A 1 88 ? 17.217 6.426 26.656 1.00 38.44 88 LEU A N 1
ATOM 689 C CA . LEU A 1 88 ? 16.115 5.520 26.955 1.00 38.44 88 LEU A CA 1
ATOM 690 C C . LEU A 1 88 ? 16.675 4.318 27.724 1.00 38.44 88 LEU A C 1
ATOM 692 O O . LEU A 1 88 ? 17.171 3.359 27.138 1.00 38.44 88 LEU A O 1
ATOM 696 N N . PHE A 1 89 ? 16.595 4.386 29.051 1.00 33.62 89 PHE A N 1
ATOM 697 C CA . PHE A 1 89 ? 16.964 3.302 29.959 1.00 33.62 89 PHE A CA 1
ATOM 698 C C . PHE A 1 89 ? 16.131 2.039 29.661 1.00 33.62 89 PHE A C 1
ATOM 700 O O . PHE A 1 89 ? 14.969 1.930 30.059 1.00 33.62 89 PHE A O 1
ATOM 707 N N . VAL A 1 90 ? 16.721 1.081 28.942 1.00 45.16 90 VAL A N 1
ATOM 708 C CA . VAL A 1 90 ? 16.170 -0.263 28.707 1.00 45.16 90 VAL A CA 1
ATOM 709 C C . VAL A 1 90 ? 16.787 -1.209 29.742 1.00 45.16 90 VAL A C 1
ATOM 711 O O . VAL A 1 90 ? 18.012 -1.285 29.815 1.00 45.16 90 VAL A O 1
ATOM 714 N N . PRO A 1 91 ? 16.000 -1.944 30.549 1.00 36.59 91 PRO A N 1
ATOM 715 C CA . PRO A 1 91 ? 16.568 -2.922 31.465 1.00 36.59 91 PRO A CA 1
ATOM 716 C C . PRO A 1 91 ? 17.165 -4.091 30.668 1.00 36.59 91 PRO A C 1
ATOM 718 O O . PRO A 1 91 ? 16.475 -4.718 29.861 1.00 36.59 91 PRO A O 1
ATOM 721 N N . GLU A 1 92 ? 18.449 -4.365 30.905 1.00 40.22 92 GLU A N 1
ATOM 722 C CA . GLU A 1 92 ? 19.199 -5.483 30.329 1.00 40.22 92 GLU A CA 1
ATOM 723 C C . GLU A 1 92 ? 18.493 -6.817 30.598 1.00 40.22 92 GLU A C 1
ATOM 725 O O . GLU A 1 92 ? 18.366 -7.270 31.736 1.00 40.22 92 GLU A O 1
ATOM 730 N N . VAL A 1 93 ? 18.065 -7.474 29.522 1.00 41.72 93 VAL A N 1
ATOM 731 C CA . VAL A 1 93 ? 17.803 -8.912 29.514 1.00 41.72 93 VAL A CA 1
ATOM 732 C C . VAL A 1 93 ? 19.015 -9.558 28.858 1.00 41.72 93 VAL A C 1
ATOM 734 O O . VAL A 1 93 ? 19.232 -9.401 27.658 1.00 41.72 93 VAL A O 1
ATOM 737 N N . GLU A 1 94 ? 19.812 -10.271 29.655 1.00 40.44 94 GLU A N 1
ATOM 738 C CA . GLU A 1 94 ? 20.904 -11.120 29.177 1.00 40.44 94 GLU A CA 1
ATOM 739 C C . GLU A 1 94 ? 20.355 -12.171 28.199 1.00 40.44 94 GLU A C 1
ATOM 741 O O . GLU A 1 94 ? 19.775 -13.184 28.598 1.00 40.44 94 GLU A O 1
ATOM 746 N N . ILE A 1 95 ? 20.549 -11.948 26.899 1.00 39.69 95 ILE A N 1
ATOM 747 C CA . ILE A 1 95 ? 20.425 -12.993 25.885 1.00 39.69 95 ILE A CA 1
ATOM 748 C C . ILE A 1 95 ? 21.841 -13.344 25.449 1.00 39.69 95 ILE A C 1
ATOM 750 O O . ILE A 1 95 ? 22.509 -12.596 24.739 1.00 39.69 95 ILE A O 1
ATOM 754 N N . ALA A 1 96 ? 22.300 -14.490 25.941 1.00 35.59 96 ALA A N 1
ATOM 755 C CA . ALA A 1 96 ? 23.597 -15.065 25.644 1.00 35.59 96 ALA A CA 1
ATOM 756 C C . ALA A 1 96 ? 23.842 -15.183 24.128 1.00 35.59 96 ALA A C 1
ATOM 758 O O . ALA A 1 96 ? 23.114 -15.878 23.424 1.00 35.59 96 ALA A O 1
ATOM 759 N N . ASN A 1 97 ? 24.905 -14.512 23.677 1.00 43.97 97 ASN A N 1
ATOM 760 C CA . ASN A 1 97 ? 25.803 -14.839 22.568 1.00 43.97 97 ASN A CA 1
ATOM 761 C C . ASN A 1 97 ? 25.266 -15.827 21.516 1.00 43.97 97 ASN A C 1
ATOM 763 O O . ASN A 1 97 ? 25.593 -17.014 21.530 1.00 43.97 97 ASN A O 1
ATOM 767 N N . ALA A 1 98 ? 24.541 -15.299 20.536 1.00 38.12 98 ALA A N 1
ATOM 768 C CA . ALA A 1 98 ? 24.575 -15.828 19.182 1.00 38.12 98 ALA A CA 1
ATOM 769 C C . ALA A 1 98 ? 25.073 -14.694 18.283 1.00 38.12 98 ALA A C 1
ATOM 771 O O . ALA A 1 98 ? 24.371 -13.703 18.089 1.00 38.12 98 ALA A O 1
ATOM 772 N N . GLU A 1 99 ? 26.309 -14.819 17.797 1.00 45.34 99 GLU A N 1
ATOM 773 C CA . GLU A 1 99 ? 26.872 -13.951 16.764 1.00 45.34 99 GLU A CA 1
ATOM 774 C C . GLU A 1 99 ? 25.947 -13.979 15.540 1.00 45.34 99 GLU A C 1
ATOM 776 O O . GLU A 1 99 ? 25.940 -14.930 14.759 1.00 45.34 99 GLU A O 1
ATOM 781 N N . LEU A 1 100 ? 25.137 -12.936 15.389 1.00 44.25 100 LEU A N 1
ATOM 782 C CA . LEU A 1 100 ? 24.461 -12.609 14.145 1.00 44.25 100 LEU A CA 1
ATOM 783 C C . LEU A 1 100 ? 25.058 -11.289 13.656 1.00 44.25 100 LEU A C 1
ATOM 785 O O . LEU A 1 100 ? 25.132 -10.341 14.442 1.00 44.25 100 LEU A O 1
ATOM 789 N N . PRO A 1 101 ? 25.506 -11.205 12.392 1.00 39.91 101 PRO A N 1
ATOM 790 C CA . PRO A 1 101 ? 26.086 -9.988 11.852 1.00 39.91 101 PRO A CA 1
ATOM 791 C C . PRO A 1 101 ? 24.970 -8.951 11.685 1.00 39.91 101 PRO A C 1
ATOM 793 O O . PRO A 1 101 ? 24.268 -8.920 10.680 1.00 39.91 101 PRO A O 1
ATOM 796 N N . PHE A 1 102 ? 24.768 -8.117 12.701 1.00 46.09 102 PHE A N 1
ATOM 797 C CA . PHE A 1 102 ? 23.939 -6.924 12.604 1.00 46.09 102 PHE A CA 1
ATOM 798 C C . PHE A 1 102 ? 24.832 -5.762 12.178 1.00 46.09 102 PHE A C 1
ATOM 800 O O . PHE A 1 102 ? 25.601 -5.265 12.996 1.00 46.09 102 PHE A O 1
ATOM 807 N N . ALA A 1 103 ? 24.743 -5.378 10.901 1.00 43.75 103 ALA A N 1
ATOM 808 C CA . ALA A 1 103 ? 24.798 -3.996 10.401 1.00 43.75 103 ALA A CA 1
ATOM 809 C C . ALA A 1 103 ? 25.161 -3.972 8.905 1.00 43.75 103 ALA A C 1
ATOM 811 O O . ALA A 1 103 ? 26.219 -3.494 8.511 1.00 43.75 103 ALA A O 1
ATOM 812 N N . GLU A 1 104 ? 24.245 -4.442 8.063 1.00 36.66 104 GLU A N 1
ATOM 813 C CA . GLU A 1 104 ? 24.119 -3.936 6.696 1.00 36.66 104 GLU A CA 1
ATOM 814 C C . GLU A 1 104 ? 22.677 -3.436 6.556 1.00 36.66 104 GLU A C 1
ATOM 816 O O . GLU A 1 104 ? 21.738 -4.064 7.049 1.00 36.66 104 GLU A O 1
ATOM 821 N N . CYS A 1 105 ? 22.509 -2.232 6.013 1.00 41.66 105 CYS A N 1
ATOM 822 C CA . CYS A 1 105 ? 21.235 -1.526 5.931 1.00 41.66 105 CYS A CA 1
ATOM 823 C C . CYS A 1 105 ? 20.171 -2.412 5.256 1.00 41.66 105 CYS A C 1
ATOM 825 O O . CYS A 1 105 ? 20.275 -2.725 4.075 1.00 41.66 105 CYS A O 1
ATOM 827 N N . ALA A 1 106 ? 19.140 -2.828 5.998 1.00 48.03 106 ALA A N 1
ATOM 828 C CA . ALA A 1 106 ? 18.134 -3.800 5.558 1.00 48.03 106 ALA A CA 1
ATOM 829 C C . ALA A 1 106 ? 17.119 -3.250 4.525 1.00 48.03 106 ALA A C 1
ATOM 831 O O . ALA A 1 106 ? 15.963 -3.674 4.508 1.00 48.03 106 ALA A O 1
ATOM 832 N N . THR A 1 107 ? 17.511 -2.309 3.663 1.00 56.19 107 THR A N 1
ATOM 833 C CA . THR A 1 107 ? 16.687 -1.809 2.544 1.00 56.19 107 THR A CA 1
ATOM 834 C C . THR A 1 107 ? 16.414 -2.881 1.488 1.00 56.19 107 THR A C 1
ATOM 836 O O . THR A 1 107 ? 15.451 -2.755 0.735 1.00 56.19 107 THR A O 1
ATOM 839 N N . GLU A 1 108 ? 17.210 -3.954 1.455 1.00 69.12 108 GLU A N 1
ATOM 840 C CA . GLU A 1 108 ? 17.071 -5.055 0.491 1.00 69.12 108 GLU A CA 1
ATOM 841 C C . GLU A 1 108 ? 15.956 -6.052 0.839 1.00 69.12 108 GLU A C 1
ATOM 843 O O . GLU A 1 108 ? 15.655 -6.952 0.059 1.00 69.12 108 GLU A O 1
ATOM 848 N N . THR A 1 109 ? 15.308 -5.905 1.998 1.00 88.44 109 THR A N 1
ATOM 849 C CA . THR A 1 109 ? 14.174 -6.757 2.375 1.00 88.44 109 THR A CA 1
ATOM 850 C C . THR A 1 109 ? 12.859 -6.002 2.252 1.00 88.44 109 THR A C 1
ATOM 852 O O . THR A 1 109 ? 12.760 -4.822 2.592 1.00 88.44 109 THR A O 1
ATOM 855 N N . VAL A 1 110 ? 11.801 -6.705 1.839 1.00 89.81 110 VAL A N 1
ATOM 856 C CA . VAL A 1 110 ? 10.436 -6.154 1.778 1.00 89.81 110 VAL A CA 1
ATOM 857 C C . VAL A 1 110 ? 10.015 -5.560 3.123 1.00 89.81 110 VAL A C 1
ATOM 859 O O . VAL A 1 110 ? 9.503 -4.444 3.178 1.00 89.81 110 VAL A O 1
ATOM 862 N N . ALA A 1 111 ? 10.278 -6.277 4.220 1.00 89.56 111 ALA A N 1
ATOM 863 C CA . ALA A 1 111 ? 9.958 -5.818 5.568 1.00 89.56 111 ALA A CA 1
ATOM 864 C C . ALA A 1 111 ? 10.749 -4.562 5.960 1.00 89.56 111 ALA A C 1
ATOM 866 O O . ALA A 1 111 ? 10.184 -3.664 6.580 1.00 89.56 111 ALA A O 1
ATOM 867 N N . GLY A 1 112 ? 12.023 -4.473 5.571 1.00 89.00 112 GLY A N 1
ATOM 868 C CA . GLY A 1 112 ? 12.857 -3.306 5.837 1.00 89.00 112 GLY A CA 1
ATOM 869 C C . GLY A 1 112 ? 12.417 -2.071 5.055 1.00 89.00 112 GLY A C 1
ATOM 870 O O . GLY A 1 112 ? 12.321 -0.994 5.639 1.00 89.00 112 GLY A O 1
ATOM 871 N N . LEU A 1 113 ? 12.052 -2.213 3.775 1.00 91.69 113 LEU A N 1
ATOM 872 C CA . LEU A 1 113 ? 11.533 -1.095 2.979 1.00 91.69 113 LEU A CA 1
ATOM 873 C C . LEU A 1 113 ? 10.170 -0.620 3.494 1.00 91.69 113 LEU A C 1
ATOM 875 O O . LEU A 1 113 ? 9.984 0.570 3.747 1.00 91.69 113 LEU A O 1
ATOM 879 N N . ILE A 1 114 ? 9.226 -1.541 3.723 1.00 91.31 114 ILE A N 1
ATOM 880 C CA . ILE A 1 114 ? 7.924 -1.211 4.329 1.00 91.31 114 ILE A CA 1
ATOM 881 C C . ILE A 1 114 ? 8.130 -0.575 5.712 1.00 91.31 114 ILE A C 1
ATOM 883 O O . ILE A 1 114 ? 7.426 0.367 6.081 1.00 91.31 114 ILE A O 1
ATOM 887 N N . GLY A 1 115 ? 9.134 -1.056 6.447 1.00 90.12 115 GLY A N 1
ATOM 888 C CA . GLY A 1 115 ? 9.600 -0.567 7.739 1.00 90.12 115 GLY A CA 1
ATOM 889 C C . GLY A 1 115 ? 10.037 0.898 7.767 1.00 90.12 115 GLY A C 1
ATOM 890 O O . GLY A 1 115 ? 10.054 1.487 8.845 1.00 90.12 115 GLY A O 1
ATOM 891 N N . GLN A 1 116 ? 10.320 1.511 6.619 1.00 91.25 116 GLN A N 1
ATOM 892 C CA . GLN A 1 116 ? 10.714 2.921 6.531 1.00 91.25 116 GLN A CA 1
ATOM 893 C C . GLN A 1 116 ? 9.544 3.874 6.288 1.00 91.25 116 GLN A C 1
ATOM 895 O O . GLN A 1 116 ? 9.667 5.080 6.499 1.00 91.25 116 GLN A O 1
ATOM 900 N N . PHE A 1 117 ? 8.378 3.367 5.885 1.00 91.69 117 PHE A N 1
ATOM 901 C CA . PHE A 1 117 ? 7.186 4.206 5.815 1.00 91.69 117 PHE A CA 1
ATOM 902 C C . PHE A 1 117 ? 6.662 4.513 7.226 1.00 91.69 117 PHE A C 1
ATOM 904 O O . PHE A 1 117 ? 6.692 3.628 8.086 1.00 91.69 117 PHE A O 1
ATOM 911 N N . PRO A 1 118 ? 6.098 5.706 7.485 1.00 92.31 118 PRO A N 1
ATOM 912 C CA . PRO A 1 118 ? 5.332 5.965 8.698 1.00 92.31 118 PRO A CA 1
ATOM 913 C C . PRO A 1 118 ? 4.219 4.931 8.867 1.00 92.31 118 PRO A C 1
ATOM 915 O O . PRO A 1 118 ? 3.583 4.536 7.886 1.00 92.31 118 PRO A O 1
ATOM 918 N N . LEU A 1 119 ? 3.968 4.508 10.106 1.00 86.81 119 LEU A N 1
ATOM 919 C CA . LEU A 1 119 ? 3.036 3.419 10.401 1.00 86.81 119 LEU A CA 1
ATOM 920 C C . LEU A 1 119 ? 1.649 3.662 9.782 1.00 86.81 119 LEU A C 1
ATOM 922 O O . LEU A 1 119 ? 1.142 2.801 9.066 1.00 86.81 119 LEU A O 1
ATOM 926 N N . SER A 1 120 ? 1.085 4.860 9.960 1.00 89.56 120 SER A N 1
ATOM 927 C CA . SER A 1 120 ? -0.218 5.243 9.396 1.00 89.56 120 SER A CA 1
ATOM 928 C C . SER A 1 120 ? -0.254 5.141 7.868 1.00 89.56 120 SER A C 1
ATOM 930 O O . SER A 1 120 ? -1.229 4.653 7.299 1.00 89.56 120 SER A O 1
ATOM 932 N N . ARG A 1 121 ? 0.840 5.520 7.194 1.00 93.88 121 ARG A N 1
ATOM 933 C CA . ARG A 1 121 ? 0.939 5.453 5.730 1.00 93.88 121 ARG A CA 1
ATOM 934 C C . ARG A 1 121 ? 0.983 4.022 5.215 1.00 93.88 121 ARG A C 1
ATOM 936 O O . ARG A 1 121 ? 0.364 3.747 4.196 1.00 93.88 121 ARG A O 1
ATOM 943 N N . ARG A 1 122 ? 1.617 3.086 5.932 1.00 92.94 122 ARG A N 1
ATOM 944 C CA . ARG A 1 122 ? 1.580 1.655 5.565 1.00 92.94 122 ARG A CA 1
ATOM 945 C C . ARG A 1 122 ? 0.141 1.155 5.489 1.00 92.94 122 ARG A C 1
ATOM 947 O O . ARG A 1 122 ? -0.247 0.559 4.489 1.00 92.94 122 ARG A O 1
ATOM 954 N N . PHE A 1 123 ? -0.653 1.434 6.523 1.00 92.00 123 PHE A N 1
AT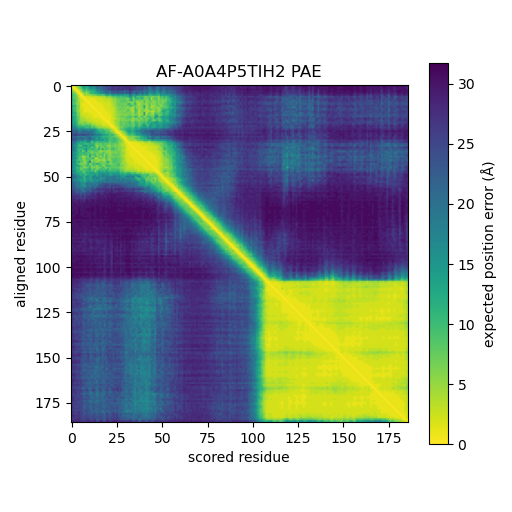OM 955 C CA . PHE A 1 123 ? -2.055 1.017 6.576 1.00 92.00 123 PHE A CA 1
ATOM 956 C C . PHE A 1 123 ? -2.895 1.668 5.480 1.00 92.00 123 PHE A C 1
ATOM 958 O O . PHE A 1 123 ? -3.713 0.994 4.850 1.00 92.00 123 PHE A O 1
ATOM 965 N N . GLU A 1 124 ? -2.677 2.956 5.227 1.00 94.75 124 GLU A N 1
ATOM 966 C CA . GLU A 1 124 ? -3.365 3.683 4.167 1.00 94.75 124 GLU A CA 1
ATOM 967 C C . GLU A 1 124 ? -3.029 3.110 2.785 1.00 94.75 124 GLU A C 1
ATOM 969 O O . GLU A 1 124 ? -3.938 2.790 2.021 1.00 94.75 124 GLU A O 1
ATOM 974 N N . PHE A 1 125 ? -1.746 2.901 2.479 1.00 96.50 125 PHE A N 1
ATOM 975 C CA . PHE A 1 125 ? -1.315 2.347 1.198 1.00 96.50 125 PHE A CA 1
ATOM 976 C C . PHE A 1 125 ? -1.882 0.946 0.981 1.00 96.50 125 PHE A C 1
ATOM 978 O O . PHE A 1 125 ? -2.513 0.713 -0.050 1.00 96.50 125 PHE A O 1
ATOM 985 N N . VAL A 1 126 ? -1.764 0.043 1.964 1.00 95.38 126 VAL A N 1
ATOM 986 C CA . VAL A 1 126 ? -2.364 -1.302 1.888 1.00 95.38 126 VAL A CA 1
ATOM 987 C C . VAL A 1 126 ? -3.869 -1.208 1.616 1.00 95.38 126 VAL A C 1
ATOM 989 O O . VAL A 1 126 ? -4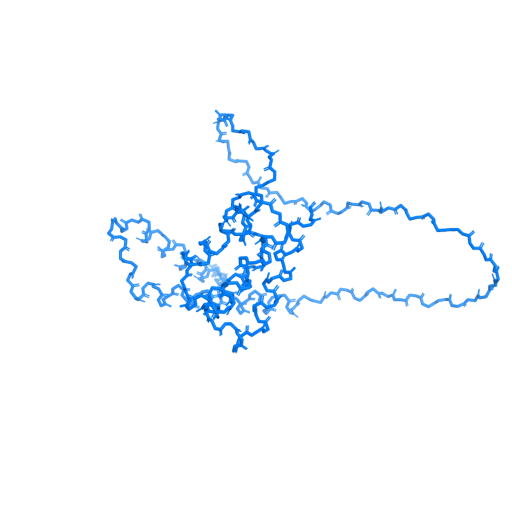.380 -1.866 0.710 1.00 95.38 126 VAL A O 1
ATOM 992 N N . SER A 1 127 ? -4.589 -0.354 2.344 1.00 94.06 127 SER A N 1
ATOM 993 C CA . SER A 1 127 ? -6.049 -0.245 2.233 1.00 94.06 127 SER A CA 1
ATOM 994 C C . SER A 1 127 ? -6.500 0.361 0.902 1.00 94.06 127 SER A C 1
ATOM 996 O O . SER A 1 127 ? -7.378 -0.183 0.231 1.00 94.06 127 SER A O 1
ATOM 998 N N . ILE A 1 128 ? -5.894 1.478 0.500 1.00 96.38 128 ILE A N 1
ATOM 999 C CA . ILE A 1 128 ? -6.309 2.259 -0.667 1.00 96.38 128 ILE A CA 1
ATOM 1000 C C . ILE A 1 128 ? -5.781 1.626 -1.953 1.00 96.38 128 ILE A C 1
ATOM 1002 O O . ILE A 1 128 ? -6.537 1.429 -2.905 1.00 96.38 128 ILE A O 1
ATOM 1006 N N . LEU A 1 129 ? -4.497 1.285 -2.013 1.00 97.06 129 LEU A N 1
ATOM 1007 C CA . LEU A 1 129 ? -3.843 0.860 -3.253 1.00 97.06 129 LEU A CA 1
ATOM 1008 C C . LEU A 1 129 ? -3.942 -0.649 -3.473 1.00 97.06 129 LEU A C 1
ATOM 1010 O O . LEU A 1 129 ? -4.114 -1.091 -4.613 1.00 97.06 129 LEU A O 1
ATOM 1014 N N . PHE A 1 130 ? -3.917 -1.427 -2.392 1.00 96.44 130 PHE A N 1
ATOM 1015 C CA . PHE A 1 130 ? -3.890 -2.890 -2.447 1.00 96.44 130 PHE A CA 1
ATOM 1016 C C . PHE A 1 130 ? -5.178 -3.543 -1.926 1.00 96.44 130 PHE A C 1
ATOM 1018 O O . PHE A 1 130 ? -5.283 -4.763 -1.907 1.00 96.44 130 PHE A O 1
ATOM 1025 N N . GLY A 1 131 ? -6.201 -2.757 -1.566 1.00 92.31 131 GLY A N 1
ATOM 1026 C CA . GLY A 1 131 ? -7.509 -3.280 -1.154 1.00 92.31 131 GLY A CA 1
ATOM 1027 C C . GLY A 1 131 ? -7.491 -4.026 0.182 1.00 92.31 131 GLY A C 1
ATOM 1028 O O . GLY A 1 131 ? -8.347 -4.875 0.411 1.00 92.31 131 GLY A O 1
ATOM 1029 N N . GLY A 1 132 ? -6.521 -3.732 1.047 1.00 91.50 132 GLY A N 1
ATOM 1030 C CA . GLY A 1 132 ? -6.322 -4.428 2.319 1.00 91.50 132 GLY A CA 1
ATOM 1031 C C . GLY A 1 132 ? -5.384 -5.637 2.236 1.00 91.50 132 GLY A C 1
ATOM 1032 O O . GLY A 1 132 ? -5.108 -6.245 3.265 1.00 91.50 132 GLY A O 1
ATOM 1033 N N . ASP A 1 133 ? -4.897 -5.986 1.043 1.00 93.00 133 ASP A N 1
ATOM 1034 C CA . ASP A 1 133 ? -4.049 -7.155 0.808 1.00 93.00 133 ASP A CA 1
ATOM 1035 C C . ASP A 1 133 ? -2.562 -6.802 0.993 1.00 93.00 133 ASP A C 1
ATOM 1037 O O . ASP A 1 133 ? -1.927 -6.179 0.134 1.00 93.00 133 ASP A O 1
ATOM 1041 N N . ILE A 1 134 ? -2.021 -7.176 2.158 1.00 90.75 134 ILE A N 1
ATOM 1042 C CA . ILE A 1 134 ? -0.624 -6.916 2.528 1.00 90.75 134 ILE A CA 1
ATOM 1043 C C . ILE A 1 134 ? 0.360 -7.746 1.700 1.00 90.75 134 ILE A C 1
ATOM 1045 O O . ILE A 1 134 ? 1.447 -7.259 1.395 1.00 90.75 134 ILE A O 1
ATOM 1049 N N . ASP A 1 135 ? -0.033 -8.947 1.278 1.00 93.69 135 ASP A N 1
ATOM 1050 C CA . ASP A 1 135 ? 0.810 -9.813 0.458 1.00 93.69 135 ASP A CA 1
ATOM 1051 C C . ASP A 1 135 ? 0.975 -9.203 -0.938 1.00 93.69 135 ASP A C 1
ATOM 1053 O O . ASP A 1 135 ? 2.078 -9.173 -1.482 1.00 93.69 135 ASP A O 1
ATOM 1057 N N . ASN A 1 136 ? -0.085 -8.596 -1.485 1.00 95.19 136 ASN A N 1
ATOM 1058 C CA . ASN A 1 136 ? -0.003 -7.812 -2.723 1.00 95.19 136 ASN A CA 1
ATOM 1059 C C . ASN A 1 136 ? 0.953 -6.623 -2.608 1.00 95.19 136 ASN A C 1
ATOM 1061 O O . ASN A 1 136 ? 1.706 -6.349 -3.543 1.00 95.19 136 ASN A O 1
ATOM 1065 N N . MET A 1 137 ? 0.910 -5.903 -1.483 1.00 95.56 137 MET A N 1
ATOM 1066 C CA . MET A 1 137 ? 1.856 -4.813 -1.248 1.00 95.56 137 MET A CA 1
ATOM 1067 C C . MET A 1 137 ? 3.286 -5.351 -1.146 1.00 95.56 137 MET A C 1
ATOM 1069 O O . MET A 1 137 ? 4.201 -4.754 -1.709 1.00 95.56 137 MET A O 1
ATOM 1073 N N . GLY A 1 138 ? 3.474 -6.496 -0.487 1.00 95.00 138 GLY A N 1
ATOM 1074 C CA . GLY A 1 138 ? 4.759 -7.182 -0.405 1.00 95.00 138 GLY A CA 1
ATOM 1075 C C . GLY A 1 138 ? 5.311 -7.568 -1.778 1.00 95.00 138 GLY A C 1
ATOM 1076 O O . GLY A 1 138 ? 6.471 -7.282 -2.057 1.00 95.00 138 GLY A O 1
ATOM 1077 N N . LEU A 1 139 ? 4.477 -8.129 -2.660 1.00 96.62 139 LEU A N 1
ATOM 1078 C CA . LEU A 1 139 ? 4.851 -8.465 -4.040 1.00 96.62 139 LEU A CA 1
ATOM 1079 C C . LEU A 1 139 ? 5.290 -7.231 -4.831 1.00 96.62 139 LEU A C 1
ATOM 1081 O O . LEU A 1 139 ? 6.336 -7.254 -5.474 1.00 96.62 139 LEU A O 1
ATOM 1085 N N . PHE A 1 140 ? 4.523 -6.142 -4.753 1.00 97.38 140 PHE A N 1
ATOM 1086 C CA . PHE A 1 140 ? 4.901 -4.883 -5.390 1.00 97.38 140 PHE A CA 1
ATOM 1087 C C . PHE A 1 140 ? 6.263 -4.387 -4.891 1.00 97.38 140 PHE A C 1
ATOM 1089 O O . PHE A 1 140 ? 7.135 -4.060 -5.693 1.00 97.38 140 PHE A O 1
ATOM 1096 N N . VAL A 1 141 ? 6.463 -4.352 -3.571 1.00 96.12 141 VAL A N 1
ATOM 1097 C CA . VAL A 1 141 ? 7.724 -3.899 -2.974 1.00 96.12 141 VAL A CA 1
ATOM 1098 C C . VAL A 1 141 ? 8.889 -4.798 -3.391 1.00 96.12 141 VAL A C 1
ATOM 1100 O O . VAL A 1 141 ? 9.941 -4.271 -3.744 1.00 96.12 141 VAL A O 1
ATOM 1103 N N . GLN A 1 142 ? 8.700 -6.120 -3.411 1.00 95.44 142 GLN A N 1
ATOM 1104 C CA . GLN A 1 142 ? 9.721 -7.072 -3.855 1.00 95.44 142 GLN A CA 1
ATOM 1105 C C . GLN A 1 142 ? 10.134 -6.806 -5.304 1.00 95.44 142 GLN A C 1
ATOM 1107 O O . GLN A 1 142 ? 11.319 -6.684 -5.585 1.00 95.44 142 GLN A O 1
ATOM 1112 N N . GLU A 1 143 ? 9.175 -6.624 -6.216 1.00 96.56 143 GLU A N 1
ATOM 1113 C CA . GLU A 1 143 ? 9.486 -6.328 -7.619 1.00 96.56 143 GLU A CA 1
ATOM 1114 C C . GLU A 1 143 ? 10.243 -5.003 -7.795 1.00 96.56 143 GLU A C 1
ATOM 1116 O O . GLU A 1 143 ? 11.061 -4.875 -8.706 1.00 96.56 143 GLU A O 1
ATOM 1121 N N . VAL A 1 144 ? 9.988 -4.008 -6.938 1.00 95.25 144 VAL A N 1
ATOM 1122 C CA . VAL A 1 144 ? 10.748 -2.749 -6.955 1.00 95.25 144 VAL A CA 1
ATOM 1123 C C . VAL A 1 144 ? 12.161 -2.940 -6.389 1.00 95.25 144 VAL A C 1
ATOM 1125 O O . VAL A 1 144 ? 13.100 -2.325 -6.897 1.00 95.25 144 VAL A O 1
ATOM 1128 N N . ILE A 1 145 ? 12.341 -3.786 -5.372 1.00 93.75 145 ILE A N 1
ATOM 1129 C CA . ILE A 1 145 ? 13.668 -4.140 -4.845 1.00 93.75 145 ILE A CA 1
ATOM 1130 C C . ILE A 1 145 ? 14.480 -4.895 -5.908 1.00 93.75 145 ILE A C 1
ATOM 1132 O O . ILE A 1 145 ? 15.618 -4.515 -6.181 1.00 93.75 145 ILE A O 1
ATOM 1136 N N . ASP A 1 146 ? 13.871 -5.886 -6.563 1.00 93.88 146 ASP A N 1
ATOM 1137 C CA . ASP A 1 146 ? 14.504 -6.742 -7.577 1.00 93.88 146 ASP A CA 1
ATOM 1138 C C . ASP A 1 146 ? 14.855 -5.987 -8.873 1.00 93.88 146 ASP A C 1
ATOM 1140 O O . ASP A 1 146 ? 15.625 -6.471 -9.709 1.00 93.88 146 ASP A O 1
ATOM 1144 N N . ALA A 1 147 ? 14.283 -4.797 -9.080 1.00 94.25 147 ALA A N 1
ATOM 1145 C CA . ALA A 1 147 ? 14.535 -4.005 -10.270 1.00 94.25 147 ALA A CA 1
ATOM 1146 C C . ALA A 1 147 ? 15.980 -3.450 -10.282 1.00 94.25 147 ALA A C 1
ATOM 1148 O O . ALA A 1 147 ? 16.408 -2.781 -9.336 1.00 94.25 147 ALA A O 1
ATOM 1149 N N . PRO A 1 148 ? 16.726 -3.629 -11.392 1.00 88.69 148 PRO A N 1
ATOM 1150 C CA . PRO A 1 148 ? 18.177 -3.420 -11.429 1.00 88.69 148 PRO A CA 1
ATOM 1151 C C . PRO A 1 148 ? 18.613 -1.952 -11.333 1.00 88.69 148 PRO A C 1
ATOM 1153 O O . PRO A 1 148 ? 19.780 -1.671 -11.078 1.00 88.69 148 PRO A O 1
ATOM 1156 N N . ASN A 1 149 ? 17.717 -1.000 -11.607 1.00 91.44 149 ASN A N 1
ATOM 1157 C CA . ASN A 1 149 ? 18.020 0.428 -11.572 1.00 91.44 149 ASN A CA 1
ATOM 1158 C C . ASN A 1 149 ? 16.751 1.279 -11.391 1.00 91.44 149 ASN A C 1
ATOM 1160 O O . ASN A 1 149 ? 15.627 0.784 -11.465 1.00 91.44 149 ASN A O 1
ATOM 1164 N N . ALA A 1 150 ? 16.935 2.587 -11.191 1.00 90.56 150 ALA A N 1
ATOM 1165 C CA . ALA A 1 150 ? 15.843 3.531 -10.953 1.00 90.56 150 ALA A CA 1
ATOM 1166 C C . ALA A 1 150 ? 14.816 3.610 -12.100 1.00 90.56 150 ALA A C 1
ATOM 1168 O O . ALA A 1 150 ? 13.628 3.789 -11.832 1.00 90.56 150 ALA A O 1
ATOM 1169 N N . ALA A 1 151 ? 15.243 3.455 -13.359 1.00 93.44 151 ALA A N 1
ATOM 1170 C CA . ALA A 1 151 ? 14.326 3.449 -14.499 1.00 93.44 151 ALA A CA 1
ATOM 1171 C C . ALA A 1 151 ? 13.427 2.203 -14.467 1.00 93.44 151 ALA A C 1
ATOM 1173 O O . ALA A 1 151 ? 12.207 2.332 -14.504 1.00 93.44 151 ALA A O 1
ATOM 1174 N N . ALA A 1 152 ? 14.019 1.024 -14.254 1.00 94.31 152 ALA A N 1
ATOM 1175 C CA . ALA A 1 152 ? 13.284 -0.230 -14.120 1.00 94.31 152 ALA A CA 1
ATOM 1176 C C . ALA A 1 152 ? 12.320 -0.219 -12.918 1.00 94.31 152 ALA A C 1
ATOM 1178 O O . ALA A 1 152 ? 11.202 -0.716 -13.020 1.00 94.31 152 ALA A O 1
ATOM 1179 N N . ARG A 1 153 ? 12.700 0.413 -11.797 1.00 95.06 153 ARG A N 1
ATOM 1180 C CA . ARG A 1 153 ? 11.791 0.645 -10.656 1.00 95.06 153 ARG A CA 1
ATOM 1181 C C . ARG A 1 153 ? 10.583 1.496 -11.054 1.00 95.06 153 ARG A C 1
ATOM 1183 O O . ARG A 1 153 ? 9.462 1.205 -10.643 1.00 95.06 153 ARG A O 1
ATOM 1190 N N . GLY A 1 154 ? 10.808 2.535 -11.861 1.00 96.12 154 GLY A N 1
ATOM 1191 C CA . GLY A 1 154 ? 9.743 3.358 -12.433 1.00 96.12 154 GLY A CA 1
ATOM 1192 C C . GLY A 1 154 ? 8.808 2.560 -13.344 1.00 96.12 154 GLY A C 1
ATOM 1193 O O . GLY A 1 154 ? 7.594 2.729 -13.262 1.00 96.12 154 GLY A O 1
ATOM 1194 N N . ASP A 1 155 ? 9.348 1.644 -14.147 1.00 97.50 155 ASP A N 1
ATOM 1195 C CA . ASP A 1 155 ? 8.550 0.769 -15.012 1.00 97.50 155 ASP A CA 1
ATOM 1196 C C . ASP A 1 155 ? 7.679 -0.204 -14.206 1.00 97.50 155 ASP A C 1
ATOM 1198 O O . ASP A 1 155 ? 6.500 -0.381 -14.526 1.00 97.50 155 ASP A O 1
ATOM 1202 N N . VAL A 1 156 ? 8.215 -0.782 -13.121 1.00 97.56 156 VAL A N 1
ATOM 1203 C CA . VAL A 1 156 ? 7.433 -1.597 -12.174 1.00 97.56 156 VAL A CA 1
ATOM 1204 C C . VAL A 1 156 ? 6.290 -0.769 -11.589 1.00 97.56 156 VAL A C 1
ATOM 1206 O O . VAL A 1 156 ? 5.137 -1.198 -11.652 1.00 97.56 156 VAL A O 1
ATOM 1209 N N . TYR A 1 157 ? 6.574 0.438 -11.089 1.00 97.81 157 TYR A N 1
ATOM 1210 C CA . TYR A 1 157 ? 5.542 1.333 -10.562 1.00 97.81 157 TYR A CA 1
ATOM 1211 C C . TYR A 1 157 ? 4.453 1.640 -11.599 1.00 97.81 157 TYR A C 1
ATOM 1213 O O . TYR A 1 157 ? 3.271 1.468 -11.307 1.00 97.81 157 TYR A O 1
ATOM 1221 N N . ASN A 1 158 ? 4.831 2.022 -12.822 1.00 97.75 158 ASN A N 1
ATOM 1222 C CA . ASN A 1 158 ? 3.884 2.343 -13.893 1.00 97.75 158 ASN A CA 1
ATOM 1223 C C . ASN A 1 158 ? 3.007 1.138 -14.260 1.00 97.75 158 ASN A C 1
ATOM 1225 O O . ASN A 1 158 ? 1.796 1.276 -14.436 1.00 97.75 158 ASN A O 1
ATOM 1229 N N . ARG A 1 159 ? 3.592 -0.064 -14.325 1.00 97.94 159 ARG A N 1
ATOM 1230 C CA . ARG A 1 159 ? 2.842 -1.300 -14.572 1.00 97.94 159 ARG A CA 1
ATOM 1231 C C . ARG A 1 159 ? 1.784 -1.538 -13.497 1.00 97.94 159 ARG A C 1
ATOM 1233 O O . ARG A 1 159 ? 0.633 -1.811 -13.836 1.00 97.94 159 ARG A O 1
ATOM 1240 N N . TRP A 1 160 ? 2.155 -1.430 -12.222 1.00 97.94 160 TRP A N 1
ATOM 1241 C CA . TRP A 1 160 ? 1.219 -1.605 -11.107 1.00 97.94 160 TRP A CA 1
ATOM 1242 C C . TRP A 1 160 ? 0.147 -0.519 -11.078 1.00 97.94 160 TRP A C 1
ATOM 1244 O O . TRP A 1 160 ? -1.028 -0.828 -10.874 1.00 97.94 160 TRP A O 1
ATOM 1254 N N . TYR A 1 161 ? 0.532 0.726 -11.351 1.00 97.88 161 TYR A N 1
ATOM 1255 C CA . TYR A 1 161 ? -0.371 1.868 -11.424 1.00 97.88 161 TYR A CA 1
ATOM 1256 C C . TYR A 1 161 ? -1.500 1.633 -12.436 1.00 97.88 161 TYR A C 1
ATOM 1258 O O . TYR A 1 161 ? -2.678 1.819 -12.112 1.00 97.88 161 TYR A O 1
ATOM 1266 N N . GLU A 1 162 ? -1.161 1.142 -13.630 1.00 97.00 162 GLU A N 1
ATOM 1267 C CA . GLU A 1 162 ? -2.143 0.793 -14.657 1.00 97.00 162 GLU A CA 1
ATOM 1268 C C . GLU A 1 162 ? -2.932 -0.474 -14.295 1.00 97.00 162 GLU A C 1
ATOM 1270 O O . GLU A 1 162 ? -4.164 -0.480 -14.344 1.00 97.00 162 GLU A O 1
ATOM 1275 N N . GLN A 1 163 ? -2.259 -1.546 -13.863 1.00 96.12 163 GLN A N 1
ATOM 1276 C CA . GLN A 1 163 ? -2.903 -2.828 -13.553 1.00 96.12 163 GLN A CA 1
ATOM 1277 C C . GLN A 1 163 ? -3.932 -2.712 -12.420 1.00 96.12 163 GLN A C 1
ATOM 1279 O O . GLN A 1 163 ? 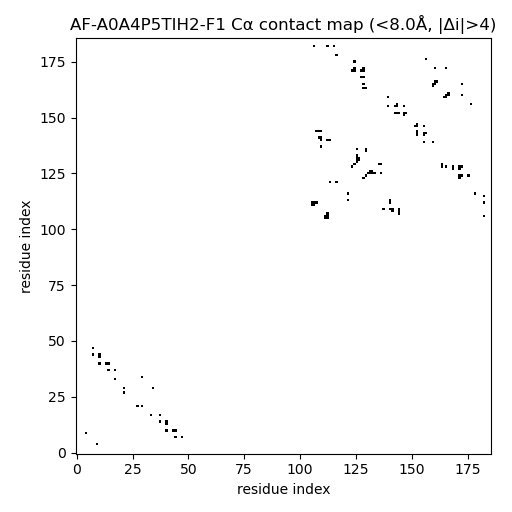-5.012 -3.300 -12.493 1.00 96.12 163 GLN A O 1
ATOM 1284 N N . LYS A 1 164 ? -3.615 -1.948 -11.371 1.00 94.56 164 LYS A N 1
ATOM 1285 C CA . LYS A 1 164 ? -4.489 -1.727 -10.210 1.00 94.56 164 LYS A CA 1
ATOM 1286 C C . LYS A 1 164 ? -5.399 -0.506 -10.368 1.00 94.56 164 LYS A C 1
ATOM 1288 O O . LYS A 1 164 ? -6.172 -0.209 -9.457 1.00 94.56 164 LYS A O 1
ATOM 1293 N N . GLN A 1 165 ? -5.344 0.179 -11.515 1.00 94.31 165 GLN A N 1
ATOM 1294 C CA . GLN A 1 165 ? -6.167 1.351 -11.824 1.00 94.31 165 GLN A CA 1
ATOM 1295 C C . GLN A 1 165 ? -6.028 2.462 -10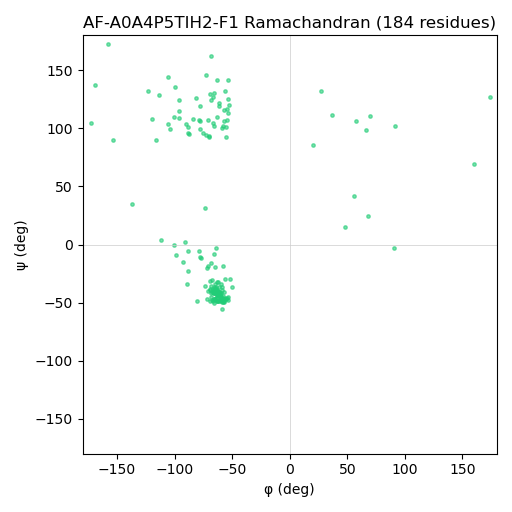.766 1.00 94.31 165 GLN A C 1
ATOM 1297 O O . GLN A 1 165 ? -7.006 3.106 -10.364 1.00 94.31 165 GLN A O 1
ATOM 1302 N N . TRP A 1 166 ? -4.793 2.705 -10.315 1.00 96.94 166 TRP A N 1
ATOM 1303 C CA . TRP A 1 166 ? -4.476 3.684 -9.272 1.00 96.94 166 TRP A CA 1
ATOM 1304 C C . TRP A 1 166 ? -4.739 5.128 -9.677 1.00 96.94 166 TRP A C 1
ATOM 1306 O O . TRP A 1 166 ? -4.784 5.991 -8.811 1.00 96.94 166 TRP A O 1
ATOM 1316 N N . ARG A 1 167 ? -5.062 5.395 -10.944 1.00 94.06 167 ARG A N 1
ATOM 1317 C CA . ARG A 1 167 ? -5.525 6.707 -11.411 1.00 94.06 167 ARG A CA 1
ATOM 1318 C C . ARG A 1 167 ? -6.691 7.287 -10.602 1.00 94.06 167 ARG A C 1
ATOM 1320 O O . ARG A 1 167 ? -6.816 8.499 -10.486 1.00 94.06 167 ARG A O 1
ATOM 1327 N N . ARG A 1 168 ? -7.553 6.444 -10.021 1.00 92.94 168 ARG A N 1
ATOM 1328 C CA . ARG A 1 168 ? -8.654 6.895 -9.139 1.00 92.94 168 ARG A CA 1
ATOM 1329 C C . ARG A 1 168 ? -8.196 7.280 -7.726 1.00 92.94 168 ARG A C 1
ATOM 1331 O O . ARG A 1 168 ? -8.997 7.784 -6.949 1.00 92.94 168 ARG A O 1
ATOM 1338 N N . ARG A 1 169 ? -6.952 6.956 -7.383 1.00 95.44 169 ARG A N 1
ATOM 1339 C CA . ARG A 1 169 ? -6.317 7.022 -6.058 1.00 95.44 169 ARG A CA 1
ATOM 1340 C C . ARG A 1 169 ? -4.902 7.602 -6.201 1.00 95.44 169 ARG A C 1
ATOM 1342 O O . ARG A 1 169 ? -3.966 7.171 -5.531 1.00 95.44 169 ARG A O 1
ATOM 1349 N N . ASP A 1 170 ? -4.758 8.530 -7.146 1.00 95.25 170 ASP A N 1
ATOM 1350 C CA . ASP A 1 170 ? -3.467 9.016 -7.632 1.00 95.25 170 ASP A CA 1
ATOM 1351 C C . ASP A 1 170 ? -2.655 9.709 -6.536 1.00 95.25 170 ASP A C 1
ATOM 1353 O O . ASP A 1 170 ? -1.436 9.586 -6.500 1.00 95.25 170 ASP A O 1
ATOM 1357 N N . GLU A 1 171 ? -3.340 10.370 -5.604 1.00 96.19 171 GLU A N 1
ATOM 1358 C CA . GLU A 1 171 ? -2.723 11.035 -4.461 1.00 96.19 171 GLU A CA 1
ATOM 1359 C C . GLU A 1 171 ? -1.919 10.052 -3.597 1.00 96.19 171 GLU A C 1
ATOM 1361 O O . GLU A 1 171 ? -0.710 10.229 -3.434 1.00 96.19 171 GLU A O 1
ATOM 1366 N N . SER A 1 172 ? -2.548 8.970 -3.120 1.00 95.81 172 SER A N 1
ATOM 1367 C CA . SER A 1 172 ? -1.870 7.951 -2.308 1.00 95.81 172 SER A CA 1
ATOM 1368 C C . SER A 1 172 ? -0.796 7.204 -3.105 1.00 95.81 172 SER A C 1
ATOM 1370 O O . SER A 1 172 ? 0.263 6.892 -2.563 1.00 95.81 172 SER A O 1
ATOM 1372 N N . ALA A 1 173 ? -1.029 6.937 -4.397 1.00 97.25 173 ALA A N 1
ATOM 1373 C CA . ALA A 1 173 ? -0.051 6.267 -5.258 1.00 97.25 173 ALA A CA 1
ATOM 1374 C C . ALA A 1 173 ? 1.209 7.127 -5.465 1.00 97.25 173 ALA A C 1
ATOM 1376 O O . ALA A 1 173 ? 2.335 6.658 -5.278 1.00 97.25 173 ALA A O 1
ATOM 1377 N N . SER A 1 174 ? 1.015 8.409 -5.778 1.00 96.75 174 SER A N 1
ATOM 1378 C CA . SER A 1 174 ? 2.088 9.384 -5.955 1.00 96.75 174 SER A CA 1
ATOM 1379 C C . SER A 1 174 ? 2.859 9.636 -4.662 1.00 96.75 174 SER A C 1
ATOM 1381 O O . SER A 1 174 ? 4.082 9.800 -4.705 1.00 96.75 174 SER A O 1
ATOM 1383 N N . ASP A 1 175 ? 2.176 9.660 -3.515 1.00 97.12 175 ASP A N 1
ATOM 1384 C CA . ASP A 1 175 ? 2.828 9.802 -2.215 1.00 97.12 175 ASP A CA 1
ATOM 1385 C C . ASP A 1 175 ? 3.701 8.589 -1.880 1.00 97.12 175 ASP A C 1
ATOM 1387 O O . ASP A 1 175 ? 4.898 8.752 -1.628 1.00 97.12 175 ASP A O 1
ATOM 1391 N N . MET A 1 176 ? 3.158 7.372 -2.007 1.00 96.44 176 MET A N 1
ATOM 1392 C CA . MET A 1 176 ? 3.921 6.133 -1.826 1.00 96.44 176 MET A CA 1
ATOM 1393 C C . MET A 1 176 ? 5.160 6.111 -2.729 1.0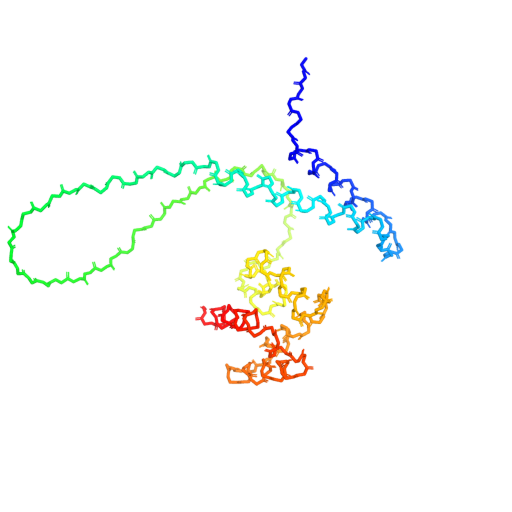0 96.44 176 MET A C 1
ATOM 1395 O O . MET A 1 176 ? 6.273 5.861 -2.262 1.00 96.44 176 MET A O 1
ATOM 1399 N N . TRP A 1 177 ? 5.007 6.462 -4.009 1.00 96.62 177 TRP A N 1
ATOM 1400 C CA . TRP A 1 177 ? 6.130 6.516 -4.944 1.00 96.62 177 TRP A CA 1
ATOM 1401 C C . TRP A 1 177 ? 7.184 7.555 -4.561 1.00 96.62 177 TRP A C 1
ATOM 1403 O O . TRP A 1 177 ? 8.388 7.319 -4.695 1.00 96.62 177 TRP A O 1
ATOM 1413 N N . ARG A 1 178 ? 6.759 8.722 -4.065 1.00 96.56 178 ARG A N 1
ATOM 1414 C CA . ARG A 1 178 ? 7.672 9.756 -3.567 1.00 96.56 178 ARG A CA 1
ATOM 1415 C C . ARG A 1 178 ? 8.480 9.247 -2.375 1.00 96.56 178 ARG A C 1
ATOM 1417 O O . ARG A 1 178 ? 9.676 9.525 -2.320 1.00 96.56 178 ARG A O 1
ATOM 1424 N N . MET A 1 179 ? 7.855 8.516 -1.454 1.00 95.12 179 MET A N 1
ATOM 1425 C CA . MET A 1 179 ? 8.542 7.920 -0.306 1.00 95.12 179 MET A CA 1
ATOM 1426 C C . MET A 1 179 ? 9.544 6.854 -0.744 1.00 95.12 179 MET A C 1
ATOM 1428 O O . MET A 1 179 ? 10.701 6.916 -0.341 1.00 95.12 179 MET A O 1
ATOM 1432 N N . MET A 1 180 ? 9.142 5.942 -1.633 1.00 93.56 180 MET A N 1
ATOM 1433 C CA . MET A 1 180 ? 10.027 4.900 -2.165 1.00 93.56 180 MET A CA 1
ATOM 1434 C C . MET A 1 180 ? 11.266 5.484 -2.835 1.00 93.56 180 MET A C 1
ATOM 1436 O O . MET A 1 180 ? 12.380 5.065 -2.541 1.00 93.56 180 MET A O 1
ATOM 1440 N N . LYS A 1 181 ? 11.095 6.494 -3.697 1.00 92.94 181 LYS A N 1
ATOM 1441 C CA . LYS A 1 181 ? 12.235 7.170 -4.331 1.00 92.94 181 LYS A CA 1
ATOM 1442 C C . LYS A 1 181 ? 13.200 7.743 -3.300 1.00 92.94 181 LYS A C 1
ATOM 1444 O O . LYS A 1 181 ? 14.396 7.598 -3.485 1.00 92.94 181 LYS A O 1
ATOM 1449 N N . ARG A 1 182 ? 12.676 8.340 -2.225 1.00 92.44 182 ARG A N 1
ATOM 1450 C CA . ARG A 1 182 ? 13.481 8.912 -1.140 1.00 92.44 182 ARG A CA 1
ATOM 1451 C C . ARG A 1 182 ? 14.330 7.846 -0.444 1.00 92.44 182 ARG A C 1
ATOM 1453 O O . ARG A 1 182 ? 15.508 8.087 -0.228 1.00 92.44 182 ARG A O 1
ATOM 1460 N N . ILE A 1 183 ? 13.746 6.679 -0.170 1.00 90.50 183 ILE A N 1
ATOM 1461 C CA . ILE A 1 183 ? 14.425 5.529 0.450 1.00 90.50 183 ILE A CA 1
ATOM 1462 C C . ILE A 1 183 ? 15.560 5.008 -0.439 1.00 90.50 183 ILE A C 1
ATOM 1464 O O . ILE A 1 183 ? 16.643 4.727 0.045 1.00 90.50 183 ILE A O 1
ATOM 1468 N N . PHE A 1 184 ? 15.333 4.904 -1.750 1.00 86.25 184 PHE A N 1
ATOM 1469 C CA . PHE A 1 184 ? 16.338 4.388 -2.688 1.00 86.25 184 PHE A CA 1
ATOM 1470 C C . PHE A 1 184 ? 17.447 5.379 -3.065 1.00 86.25 184 PHE A C 1
ATOM 1472 O O . PHE A 1 184 ? 18.386 4.990 -3.757 1.00 86.25 184 PHE A O 1
ATOM 1479 N N . THR A 1 185 ? 17.294 6.654 -2.712 1.00 81.88 185 THR A N 1
ATOM 1480 C CA . THR A 1 185 ? 18.307 7.697 -2.939 1.00 81.88 185 THR A CA 1
ATOM 1481 C C . THR A 1 185 ? 19.162 7.994 -1.710 1.00 81.88 185 THR A C 1
ATOM 1483 O O . THR A 1 185 ? 20.099 8.779 -1.835 1.00 81.88 185 THR A O 1
ATOM 1486 N N . GLN A 1 186 ? 18.803 7.437 -0.550 1.00 61.53 186 GLN A N 1
ATOM 1487 C CA . GLN A 1 186 ? 19.638 7.442 0.654 1.00 61.53 186 GLN A CA 1
ATOM 1488 C C . GLN A 1 186 ? 20.753 6.408 0.513 1.00 61.53 186 GLN A C 1
ATOM 1490 O O . GLN A 1 186 ? 21.868 6.721 0.979 1.00 61.53 186 GLN A O 1
#

Sequence (186 aa):
MEANKTPLLEVLNNLASIHHEVRNDQTQLLDIDKLGRLKLLAAQLYMEVDIELLSMEFPELQETDSETSSDSQIDTEIEPASDLVIDLFVPEVEIANAELPFAECATETVAGLIGQFPLSRRFEFVSILFGGDIDNMGLFVQEVIDAPNAAARGDVYNRWYEQKQWRRRDESASDMWRMMKRIFTQ

Radius of gyration: 23.58 Å; Cα contacts (8 Å, |Δi|>4): 77; chains: 1; bounding box: 46×71×61 Å